Protein AF-A0A6N4V859-F1 (afdb_monomer)

Foldseek 3Di:
DDDDLCVLVVLLVVLPDPPRPLEEAEAPPPHAPQPPVCVPSVCVLSVLCSCLVSLHHYEHEHLALCVLVCLVSQLVSVVRHQYHYEYEQAFQDQVVCCLLPPPTDGNVSSLLSLLSNVVSVHAYEYENPAHEPPPQLDLVNLLVSLLSNLVSPHQAYDYHHFFADDPNVVVVLVSCCVPPVVCNVVVCVQQVVHRGGDPVVRVVSCVSNVVSCVVSNRHHDCVSVPPDDDDPDPDDPDDDDDD

Sequence (243 aa):
MVVKTNVAEVLRRELRRPSWSRETVALGTNTDPYQRAEGRYALMPGIIAALRDSGTPFSVLTKGTLLRRDLPLLVDAAERVRVGVAVSLAVGDPALHAEVEPGTPTPQARLALIAAIREAGLDCHVMVAPVLPYLTDSEEHLDGLLGAVAAAGATSVTVFGLHLRGSTRGWFMDWLGRTRPDLVAQYRALYRRGAYLPAEYRTMLQRRAAPLVARHGLTGDGRAFREAPAEPRPAPAYQEALF

Radius of gyration: 19.15 Å; Cα contacts (8 Å, |Δi|>4): 340; chains: 1; bounding box: 44×49×52 Å

Mean predicted aligned error: 6.58 Å

pLDDT: mean 88.95, std 16.51, range [29.67, 98.62]

Nearest PDB structures (foldseek):
  7qbv-assembly2_B  TM=7.238E-01  e=2.671E-04  Methanosarcina acetivorans
  2yx0-assembly1_A  TM=6.764E-01  e=8.222E-03  Pyrococcus horikoshii
  1rqb-assembly1_A  TM=4.595E-01  e=4.875E-03  Propionibacterium freudenreichii subsp. shermanii
  3tw6-assembly2_C-3  TM=3.653E-01  e=3.127E-02  Rhizobium etli CFN 42
  2qf7-assembly1_A-2  TM=3.604E-01  e=8.896E-02  Rhizobium etli CFN 42

InterPro domains:
  IPR007197 Radical SAM [PF04055] (9-141)
  IPR007197 Radical SAM [PS51918] (1-208)
  IPR040086 Protein MJ0683-like [PTHR43432] (2-221)
  IPR058240 Radical SAM superfamily [SSF102114] (44-180)

Structure (mmCIF, N/CA/C/O backbone):
data_AF-A0A6N4V859-F1
#
_entry.id   AF-A0A6N4V859-F1
#
loop_
_atom_site.group_PDB
_atom_site.id
_atom_site.type_symbol
_atom_site.label_atom_id
_atom_site.label_alt_id
_atom_site.label_comp_id
_atom_site.label_asym_id
_atom_site.label_entity_id
_atom_site.label_seq_id
_atom_site.pdbx_PDB_ins_code
_atom_site.Cartn_x
_atom_site.Cartn_y
_atom_site.Cartn_z
_atom_site.occupancy
_atom_site.B_iso_or_equiv
_atom_site.auth_seq_id
_atom_site.auth_comp_id
_atom_site.auth_asym_id
_atom_site.auth_atom_id
_atom_site.pdbx_PDB_model_num
ATOM 1 N N . MET A 1 1 ? -16.418 -18.521 -4.164 1.00 63.19 1 MET A N 1
ATOM 2 C CA . MET A 1 1 ? -16.120 -17.366 -3.285 1.00 63.19 1 MET A CA 1
ATOM 3 C C . MET A 1 1 ? -16.902 -17.566 -2.001 1.00 63.19 1 MET A C 1
ATOM 5 O O . MET A 1 1 ? -18.085 -17.857 -2.101 1.00 63.19 1 MET A O 1
ATOM 9 N N . VAL A 1 2 ? -16.262 -17.469 -0.838 1.00 77.94 2 VAL A N 1
ATOM 10 C CA . VAL A 1 2 ? -16.917 -17.631 0.471 1.00 77.94 2 VAL A CA 1
ATOM 11 C C . VAL A 1 2 ? -16.854 -16.289 1.192 1.00 77.94 2 VAL A C 1
ATOM 13 O O . VAL A 1 2 ? -15.788 -15.679 1.229 1.00 77.94 2 VAL A O 1
ATOM 16 N N . VAL A 1 3 ? -17.980 -15.820 1.734 1.00 81.75 3 VAL A N 1
ATOM 17 C CA . VAL A 1 3 ? -18.076 -14.531 2.438 1.00 81.75 3 VAL A CA 1
ATOM 18 C C . VAL A 1 3 ? -18.566 -14.776 3.858 1.00 81.75 3 VAL A C 1
ATOM 20 O O . VAL A 1 3 ? -19.615 -15.380 4.059 1.00 81.75 3 VAL A O 1
ATOM 23 N N . LYS A 1 4 ? -17.804 -14.304 4.846 1.00 84.75 4 LYS A N 1
ATOM 24 C CA . LYS A 1 4 ? -18.151 -14.410 6.268 1.00 84.75 4 LYS A CA 1
ATOM 25 C C . LYS A 1 4 ? -18.975 -13.193 6.687 1.00 84.75 4 LYS A C 1
ATOM 27 O O . LYS A 1 4 ? -18.434 -12.212 7.185 1.00 84.75 4 LYS A O 1
ATOM 32 N N . THR A 1 5 ? -20.282 -13.238 6.451 1.00 91.06 5 THR A N 1
ATOM 33 C CA . THR A 1 5 ? -21.191 -12.105 6.709 1.00 91.06 5 THR A CA 1
ATOM 34 C C . THR A 1 5 ? -21.334 -11.759 8.194 1.00 91.06 5 THR A C 1
ATOM 36 O O . THR A 1 5 ? -21.617 -10.614 8.528 1.00 91.06 5 THR A O 1
ATOM 39 N N . ASN A 1 6 ? -21.062 -12.704 9.098 1.00 92.44 6 ASN A N 1
ATOM 40 C CA . ASN A 1 6 ? -21.084 -12.500 10.550 1.00 92.44 6 ASN A CA 1
ATOM 41 C C . ASN A 1 6 ? -19.745 -12.003 11.137 1.00 92.44 6 ASN A C 1
ATOM 43 O O . ASN A 1 6 ? -19.567 -12.016 12.356 1.00 92.44 6 ASN A O 1
ATOM 47 N N . VAL A 1 7 ? -18.788 -11.568 10.304 1.00 93.75 7 VAL A N 1
ATOM 48 C CA . VAL A 1 7 ? -17.432 -11.201 10.757 1.00 93.75 7 VAL A CA 1
ATOM 49 C C . VAL A 1 7 ? -17.433 -10.132 11.851 1.00 93.75 7 VAL A C 1
ATOM 51 O O . VAL A 1 7 ? -16.710 -10.276 12.831 1.00 93.75 7 VAL A O 1
ATOM 54 N N . ALA A 1 8 ? -18.276 -9.102 11.744 1.00 94.19 8 ALA A N 1
ATOM 55 C CA . ALA A 1 8 ? -18.336 -8.033 12.740 1.00 94.19 8 ALA A CA 1
ATOM 56 C C . ALA A 1 8 ? -18.894 -8.520 14.089 1.00 94.19 8 ALA A C 1
ATOM 58 O O . ALA A 1 8 ? -18.479 -8.046 15.144 1.00 94.19 8 ALA A O 1
ATOM 59 N N . GLU A 1 9 ? -19.827 -9.473 14.081 1.00 95.19 9 GLU A N 1
ATOM 60 C CA . GLU A 1 9 ? -20.373 -10.067 15.304 1.00 95.19 9 GLU A CA 1
ATOM 61 C C . GLU A 1 9 ? -19.324 -10.932 16.009 1.00 95.19 9 GLU A C 1
ATOM 63 O O . GLU A 1 9 ? -19.063 -10.751 17.201 1.00 95.19 9 GLU A O 1
ATOM 68 N N . VAL A 1 10 ? -18.678 -11.824 15.251 1.00 96.94 10 VAL A N 1
ATOM 69 C CA . VAL A 1 10 ? -17.611 -12.691 15.761 1.00 96.94 10 VAL A CA 1
ATOM 70 C C . VAL A 1 10 ? -16.458 -11.849 16.300 1.00 96.94 10 VAL A C 1
ATOM 72 O O . VAL A 1 10 ? -16.014 -12.083 17.420 1.00 96.94 10 VAL A O 1
ATOM 75 N N . LEU A 1 11 ? -16.033 -10.822 15.559 1.00 96.94 11 LEU A N 1
ATOM 76 C CA . LEU A 1 11 ? -14.972 -9.914 15.985 1.00 96.94 11 LEU A CA 1
ATOM 77 C C . LEU A 1 11 ? -15.317 -9.235 17.314 1.00 96.94 11 LEU A C 1
ATOM 79 O O . LEU A 1 11 ? -14.518 -9.276 18.244 1.00 96.94 11 LEU A O 1
ATOM 83 N N . ARG A 1 12 ? -16.528 -8.683 17.462 1.00 97.44 12 ARG A N 1
ATOM 84 C CA . ARG A 1 12 ? -16.960 -8.083 18.736 1.00 97.44 12 ARG A CA 1
ATOM 85 C C . ARG A 1 12 ? -16.933 -9.075 19.897 1.00 97.44 12 ARG A C 1
ATOM 87 O O . ARG A 1 12 ? -16.638 -8.677 21.020 1.00 97.44 12 ARG A O 1
ATOM 94 N N . ARG A 1 13 ? -17.266 -10.346 19.659 1.00 97.00 13 ARG A N 1
ATOM 95 C CA . ARG A 1 13 ? -17.190 -11.386 20.693 1.00 97.00 13 ARG A CA 1
ATOM 96 C C . ARG A 1 13 ? -15.745 -11.661 21.102 1.00 97.00 13 ARG A C 1
ATOM 98 O O . ARG A 1 13 ? -15.480 -11.703 22.299 1.00 97.00 13 ARG A O 1
ATOM 105 N N . GLU A 1 14 ? -14.833 -11.799 20.143 1.00 96.94 14 GLU A N 1
ATOM 106 C CA . GLU A 1 14 ? -13.413 -12.035 20.434 1.00 96.94 14 GLU A CA 1
ATOM 107 C C . GLU A 1 14 ? -12.775 -10.855 21.181 1.00 96.94 14 GLU A C 1
ATOM 109 O O . GLU A 1 14 ? -12.098 -11.062 22.184 1.00 96.94 14 GLU A O 1
ATOM 114 N N . LEU A 1 15 ? -13.076 -9.618 20.774 1.00 96.88 15 LEU A N 1
ATOM 115 C CA . LEU A 1 15 ? -12.535 -8.401 21.397 1.00 96.88 15 LEU A CA 1
ATOM 116 C C . LEU A 1 15 ? -13.039 -8.157 22.832 1.00 96.88 15 LEU A C 1
ATOM 118 O O . LEU A 1 15 ? -12.434 -7.387 23.572 1.00 96.88 15 LEU A O 1
ATOM 122 N N . ARG A 1 16 ? -14.143 -8.799 23.244 1.00 95.44 16 ARG A N 1
ATOM 123 C CA . ARG A 1 16 ? -14.673 -8.729 24.620 1.00 95.44 16 ARG A CA 1
ATOM 124 C C . ARG A 1 16 ? -14.072 -9.767 25.564 1.00 95.44 16 ARG A C 1
ATOM 126 O O . ARG A 1 16 ? -14.393 -9.755 26.752 1.00 95.44 16 ARG A O 1
ATOM 133 N N . ARG A 1 17 ? -13.257 -10.699 25.065 1.00 96.56 17 ARG A N 1
ATOM 134 C CA . ARG A 1 17 ? -12.661 -11.735 25.914 1.00 96.56 17 ARG A CA 1
ATOM 135 C C . ARG A 1 17 ? -11.726 -11.077 26.937 1.00 96.56 17 ARG A C 1
ATOM 137 O O . ARG A 1 17 ? -10.923 -10.239 26.538 1.00 96.56 17 ARG A O 1
ATOM 144 N N . PRO A 1 18 ? -11.746 -11.491 28.219 1.00 94.69 18 PRO A N 1
ATOM 145 C CA . PRO A 1 18 ? -10.846 -10.934 29.236 1.00 94.69 18 PRO A CA 1
ATOM 146 C C . PRO A 1 18 ? -9.356 -11.084 28.901 1.00 94.69 18 PRO A C 1
ATOM 148 O O . PRO A 1 18 ? -8.528 -10.337 29.403 1.00 94.69 18 PRO A O 1
ATOM 151 N N . SER A 1 19 ? -9.015 -12.054 28.048 1.00 95.25 19 SER A N 1
ATOM 152 C CA . SER A 1 19 ? -7.656 -12.302 27.571 1.00 95.25 19 SER A CA 1
ATOM 153 C C . SER A 1 19 ? -7.190 -11.341 26.472 1.00 95.25 19 SER A C 1
ATOM 155 O O . SER A 1 19 ? -6.029 -11.411 26.083 1.00 95.25 19 SER A O 1
ATOM 157 N N . TRP A 1 20 ? -8.068 -10.503 25.909 1.00 95.44 20 TRP A N 1
ATOM 158 C CA . TRP A 1 20 ? -7.699 -9.588 24.831 1.00 95.44 20 TRP A CA 1
ATOM 159 C C . TRP A 1 20 ? -6.920 -8.389 25.379 1.00 95.44 20 TRP A C 1
ATOM 161 O O . TRP A 1 20 ? -7.458 -7.552 26.101 1.00 95.44 20 TRP A O 1
ATOM 171 N N . SER A 1 21 ? -5.650 -8.287 25.000 1.00 93.62 21 SER A N 1
ATOM 172 C CA . SER A 1 21 ? -4.720 -7.244 25.451 1.00 93.62 21 SER A CA 1
ATOM 173 C C . SER A 1 21 ? -4.697 -6.004 24.553 1.00 93.62 21 SER A C 1
ATOM 175 O O . SER A 1 21 ? -3.863 -5.126 24.761 1.00 93.62 21 SER A O 1
ATOM 177 N N . ARG A 1 22 ? -5.623 -5.899 23.584 1.00 93.00 22 ARG A N 1
ATOM 178 C CA . ARG A 1 22 ? -5.708 -4.785 22.618 1.00 93.00 22 ARG A CA 1
ATOM 179 C C . ARG A 1 22 ? -4.451 -4.632 21.766 1.00 93.00 22 ARG A C 1
ATOM 181 O O . ARG A 1 22 ? -4.017 -3.520 21.477 1.00 93.00 22 ARG A O 1
ATOM 188 N N . GLU A 1 23 ? -3.889 -5.761 21.349 1.00 93.00 23 GLU A N 1
ATOM 189 C CA . GLU A 1 23 ? -2.843 -5.786 20.331 1.00 93.00 23 GLU A CA 1
ATOM 190 C C . GLU A 1 23 ? -3.356 -5.176 19.023 1.00 93.00 23 GLU A C 1
ATOM 192 O O . GLU A 1 23 ? -4.527 -5.326 18.662 1.00 93.00 23 GLU A O 1
ATOM 197 N N . THR A 1 24 ? -2.468 -4.491 18.305 1.00 94.25 24 THR A N 1
ATOM 198 C CA . THR A 1 24 ? -2.819 -3.825 17.052 1.00 94.25 24 THR A CA 1
ATOM 199 C C . THR A 1 24 ? -3.250 -4.836 15.993 1.00 94.25 24 THR A C 1
ATOM 201 O O . THR A 1 24 ? -2.518 -5.766 15.652 1.00 94.25 24 THR A O 1
ATOM 204 N N . VAL A 1 25 ? -4.436 -4.627 15.423 1.00 96.12 25 VAL A N 1
ATOM 205 C CA . VAL A 1 25 ? -4.975 -5.473 14.352 1.00 96.12 25 VAL A CA 1
ATOM 206 C C . VAL A 1 25 ? -4.559 -4.924 12.989 1.00 96.12 25 VAL A C 1
ATOM 208 O O . VAL A 1 25 ? -4.926 -3.812 12.622 1.00 96.12 25 VAL A O 1
ATOM 211 N N . ALA A 1 26 ? -3.837 -5.718 12.199 1.00 95.44 26 ALA A N 1
ATOM 212 C CA . ALA A 1 26 ? -3.435 -5.344 10.842 1.00 95.44 26 ALA A CA 1
ATOM 213 C C . ALA A 1 26 ? -4.390 -5.931 9.786 1.00 95.44 26 ALA A C 1
ATOM 215 O O . ALA A 1 26 ? -4.396 -7.138 9.524 1.00 95.44 26 ALA A O 1
ATOM 216 N N . LEU A 1 27 ? -5.183 -5.069 9.148 1.00 95.94 27 LEU A N 1
ATOM 217 C CA . LEU A 1 27 ? -6.086 -5.414 8.050 1.00 95.94 27 LEU A CA 1
ATOM 218 C C . LEU A 1 27 ? -5.361 -5.244 6.707 1.00 95.94 27 LEU A C 1
ATOM 220 O O . LEU A 1 27 ? -4.646 -4.268 6.492 1.00 95.94 27 LEU A O 1
ATOM 224 N N . GLY A 1 28 ? -5.551 -6.188 5.781 1.00 91.88 28 GLY A N 1
ATOM 225 C CA . GLY A 1 28 ? -4.888 -6.149 4.469 1.00 91.88 28 GLY A CA 1
ATOM 226 C C . GLY A 1 28 ? -3.537 -6.860 4.381 1.00 91.88 28 GLY A C 1
ATOM 227 O O . GLY A 1 28 ? -2.836 -6.709 3.385 1.00 91.88 28 GLY A O 1
ATOM 228 N N . THR A 1 29 ? -3.170 -7.663 5.385 1.00 86.44 29 THR A N 1
ATOM 229 C CA . THR A 1 29 ? -1.904 -8.423 5.410 1.00 86.44 29 THR A CA 1
ATOM 230 C C . THR A 1 29 ? -1.873 -9.595 4.428 1.00 86.44 29 THR A C 1
ATOM 232 O O . THR A 1 29 ? -0.834 -9.869 3.832 1.00 86.44 29 THR A O 1
ATOM 235 N N . ASN A 1 30 ? -3.005 -10.280 4.238 1.00 82.75 30 ASN A N 1
ATOM 236 C CA . ASN A 1 30 ? -3.123 -11.419 3.319 1.00 82.75 30 ASN A CA 1
ATOM 237 C C . ASN A 1 30 ? -4.121 -11.176 2.180 1.00 82.75 30 ASN A C 1
ATOM 239 O O . ASN A 1 30 ? -3.946 -11.658 1.064 1.00 82.75 30 ASN A O 1
ATOM 243 N N . THR A 1 31 ? -5.204 -10.454 2.454 1.00 85.38 31 THR A N 1
ATOM 244 C CA . THR A 1 31 ? -6.260 -10.173 1.478 1.00 85.38 31 THR A CA 1
ATOM 245 C C . THR A 1 31 ? -6.715 -8.740 1.650 1.00 85.38 31 THR A C 1
ATOM 247 O O . THR A 1 31 ? -6.898 -8.287 2.777 1.00 85.38 31 THR A O 1
ATOM 250 N N . ASP A 1 32 ? -6.868 -8.041 0.529 1.00 92.06 32 ASP A N 1
ATOM 251 C CA . ASP A 1 32 ? -7.288 -6.645 0.507 1.00 92.06 32 ASP A CA 1
ATOM 252 C C . ASP A 1 32 ? -8.685 -6.490 1.153 1.00 92.06 32 ASP A C 1
ATOM 254 O O . ASP A 1 32 ? -9.612 -7.206 0.759 1.00 92.06 32 ASP A O 1
ATOM 258 N N . PRO A 1 33 ? -8.859 -5.605 2.152 1.00 93.88 33 PRO A N 1
ATOM 259 C CA . PRO A 1 33 ? -10.136 -5.441 2.845 1.00 93.88 33 PRO A CA 1
ATOM 260 C C . PRO A 1 33 ? -11.195 -4.728 1.988 1.00 93.88 33 PRO A C 1
ATOM 262 O O . PRO A 1 33 ? -12.384 -4.827 2.273 1.00 93.88 33 PRO A O 1
ATOM 265 N N . TYR A 1 34 ? -10.778 -4.051 0.916 1.00 94.69 34 TYR A N 1
ATOM 266 C CA . TYR A 1 34 ? -11.598 -3.250 0.009 1.00 94.69 34 TYR A CA 1
ATOM 267 C C . TYR A 1 34 ? -11.670 -3.853 -1.401 1.00 94.69 34 TYR A C 1
ATOM 269 O O . TYR A 1 34 ? -11.745 -3.145 -2.410 1.00 94.69 34 TYR A O 1
ATOM 277 N N . GLN A 1 35 ? -11.697 -5.187 -1.482 1.00 90.81 35 GLN A N 1
ATOM 278 C CA . GLN A 1 35 ? -12.008 -5.915 -2.713 1.00 90.81 35 GLN A CA 1
ATOM 279 C C . GLN A 1 35 ? -13.371 -5.514 -3.289 1.00 90.81 35 GLN A C 1
ATOM 281 O O . GLN A 1 35 ? -14.258 -5.049 -2.582 1.00 90.81 35 GLN A O 1
ATOM 286 N N . ARG A 1 36 ? -13.609 -5.808 -4.575 1.00 88.81 36 ARG A N 1
ATOM 287 C CA . ARG A 1 36 ? -14.904 -5.555 -5.241 1.00 88.81 36 ARG A CA 1
ATOM 288 C C . ARG A 1 36 ? -16.114 -6.075 -4.444 1.00 88.81 36 ARG A C 1
ATOM 290 O O . ARG A 1 36 ? -17.160 -5.436 -4.449 1.00 88.81 36 ARG A O 1
ATOM 297 N N . ALA A 1 37 ? -15.972 -7.209 -3.751 1.00 91.19 37 ALA A N 1
ATOM 298 C CA . ALA A 1 37 ? -17.026 -7.778 -2.911 1.00 91.19 37 ALA A CA 1
ATOM 299 C C . ALA A 1 37 ? -17.451 -6.840 -1.763 1.00 91.19 37 ALA A C 1
ATOM 301 O O . ALA A 1 37 ? -18.635 -6.778 -1.437 1.00 91.19 37 ALA A O 1
ATOM 302 N N . GLU A 1 38 ? -16.527 -6.056 -1.206 1.00 94.44 38 GLU A N 1
ATOM 303 C CA . GLU A 1 38 ? -16.804 -5.097 -0.131 1.00 94.44 38 GLU A CA 1
ATOM 304 C C . GLU A 1 38 ? -17.759 -3.976 -0.573 1.00 94.44 38 GLU A C 1
ATOM 306 O O . GLU A 1 38 ? -18.507 -3.434 0.242 1.00 94.44 38 GLU A O 1
ATOM 311 N N . GLY A 1 39 ? -17.823 -3.680 -1.878 1.00 92.56 39 GLY A N 1
ATOM 312 C CA . GLY A 1 39 ? -18.809 -2.751 -2.440 1.00 92.56 39 GLY A CA 1
ATOM 313 C C . GLY A 1 39 ? -20.253 -3.238 -2.293 1.00 92.56 39 GLY A C 1
ATOM 314 O O . GLY A 1 39 ? -21.167 -2.422 -2.261 1.00 92.56 39 GLY A O 1
ATOM 315 N N . ARG A 1 40 ? -20.457 -4.557 -2.170 1.00 93.56 40 ARG A N 1
ATOM 316 C CA . ARG A 1 40 ? -21.771 -5.181 -1.962 1.00 93.56 40 ARG A CA 1
ATOM 317 C C . ARG A 1 40 ? -22.032 -5.530 -0.500 1.00 93.56 40 ARG A C 1
ATOM 319 O O . ARG A 1 40 ? -23.140 -5.312 -0.029 1.00 93.56 40 ARG A O 1
ATOM 326 N N . TYR A 1 41 ? -21.060 -6.135 0.182 1.00 94.06 41 TYR A N 1
ATOM 327 C CA . TYR A 1 41 ? -21.277 -6.680 1.527 1.00 94.06 41 TYR A CA 1
ATOM 328 C C . TYR A 1 41 ? -21.065 -5.665 2.649 1.00 94.06 41 TYR A C 1
ATOM 330 O O . TYR A 1 41 ? -21.621 -5.871 3.723 1.00 94.06 41 TYR A O 1
ATOM 338 N N . ALA A 1 42 ? -20.300 -4.594 2.404 1.00 95.31 42 ALA A N 1
ATOM 339 C CA . ALA A 1 42 ? -20.065 -3.518 3.364 1.00 95.31 42 ALA A CA 1
ATOM 340 C C . ALA A 1 42 ? -19.680 -4.031 4.772 1.00 95.31 42 ALA A C 1
ATOM 342 O O . ALA A 1 42 ? -20.270 -3.628 5.777 1.00 95.31 42 ALA A O 1
ATOM 343 N N . LEU A 1 43 ? -18.716 -4.956 4.855 1.00 96.31 43 LEU A N 1
ATOM 344 C CA . LEU A 1 43 ? -18.289 -5.563 6.119 1.00 96.31 43 LEU A CA 1
ATOM 345 C C . LEU A 1 43 ? -17.334 -4.650 6.899 1.00 96.31 43 LEU A C 1
ATOM 347 O O . LEU A 1 43 ? -17.315 -4.692 8.133 1.00 96.31 43 LEU A O 1
ATOM 351 N N . MET A 1 44 ? -16.565 -3.810 6.201 1.00 97.62 44 MET A N 1
ATOM 352 C CA . MET A 1 44 ? -15.567 -2.926 6.807 1.00 97.62 44 MET A CA 1
ATOM 353 C C . MET A 1 44 ? -16.149 -1.921 7.808 1.00 97.62 44 MET A C 1
ATOM 355 O O . MET A 1 44 ? -15.581 -1.821 8.896 1.00 97.62 44 MET A O 1
ATOM 359 N N . PRO A 1 45 ? -17.297 -1.257 7.559 1.00 97.81 45 PRO A N 1
ATOM 360 C CA . PRO A 1 45 ? -17.934 -0.395 8.553 1.00 97.81 45 PRO A CA 1
ATOM 361 C C . PRO A 1 45 ? -18.171 -1.086 9.903 1.00 97.81 45 PRO A C 1
ATOM 363 O O . PRO A 1 45 ? -17.892 -0.520 10.960 1.00 97.81 45 PRO A O 1
ATOM 366 N N . GLY A 1 46 ? -18.632 -2.342 9.878 1.00 97.81 46 GLY A N 1
ATOM 367 C CA . GLY A 1 46 ? -18.855 -3.132 11.089 1.00 97.81 46 GLY A CA 1
ATOM 368 C C . GLY A 1 46 ? -17.559 -3.529 11.798 1.00 97.81 46 GLY A C 1
ATOM 369 O O . GLY A 1 46 ? -17.522 -3.548 13.029 1.00 97.81 46 GLY A O 1
ATOM 370 N N . ILE A 1 47 ? -16.502 -3.820 11.034 1.00 98.00 47 ILE A N 1
ATOM 371 C CA . ILE A 1 47 ? -15.166 -4.146 11.555 1.00 98.00 47 ILE A CA 1
ATOM 372 C C . ILE A 1 47 ? -14.524 -2.915 12.209 1.00 98.00 47 ILE A C 1
ATOM 374 O O . ILE A 1 47 ? -14.072 -3.009 13.349 1.00 98.00 47 ILE A O 1
ATOM 378 N N . ILE A 1 48 ? -14.542 -1.762 11.532 1.00 98.44 48 ILE A N 1
ATOM 379 C CA . ILE A 1 48 ? -13.999 -0.491 12.038 1.00 98.44 48 ILE A CA 1
ATOM 380 C C . ILE A 1 48 ? -14.692 -0.111 13.349 1.00 98.44 48 ILE A C 1
ATOM 382 O O . ILE A 1 48 ? -14.020 0.150 14.346 1.00 98.44 48 ILE A O 1
ATOM 386 N N . ALA A 1 49 ? -16.029 -0.164 13.380 1.00 98.19 49 ALA A N 1
ATOM 387 C CA . ALA A 1 49 ? -16.793 0.123 14.590 1.00 98.19 49 ALA A CA 1
ATOM 388 C C . ALA A 1 49 ? -16.427 -0.828 15.742 1.00 98.19 49 ALA A C 1
ATOM 390 O O . ALA A 1 49 ? -16.207 -0.378 16.861 1.00 98.19 49 ALA A O 1
ATOM 391 N N . ALA A 1 50 ? -16.307 -2.135 15.479 1.00 98.25 50 ALA A N 1
ATOM 392 C CA . ALA A 1 50 ? -15.937 -3.111 16.505 1.00 98.25 50 ALA A CA 1
ATOM 393 C C . ALA A 1 50 ? -14.546 -2.839 17.111 1.00 98.25 50 ALA A C 1
ATOM 395 O O . ALA A 1 50 ? -14.386 -2.902 18.331 1.00 98.25 50 ALA A O 1
ATOM 396 N N . LEU A 1 51 ? -13.556 -2.514 16.274 1.00 98.38 51 LEU A N 1
ATOM 397 C CA . LEU A 1 51 ? -12.193 -2.206 16.718 1.00 98.38 51 LEU A CA 1
ATOM 398 C C . LEU A 1 51 ? -12.162 -0.913 17.539 1.00 98.38 51 LEU A C 1
ATOM 400 O O . LEU A 1 51 ? -11.695 -0.938 18.680 1.00 98.38 51 LEU A O 1
ATOM 404 N N . ARG A 1 52 ? -12.770 0.163 17.023 1.00 97.50 52 ARG A N 1
ATOM 405 C CA . ARG A 1 52 ? -12.946 1.441 17.730 1.00 97.50 52 ARG A CA 1
ATOM 406 C C . ARG A 1 52 ? -13.603 1.251 19.098 1.00 97.50 52 ARG A C 1
ATOM 408 O O . ARG A 1 52 ? -13.060 1.700 20.103 1.00 97.50 52 ARG A O 1
ATOM 415 N N . ASP A 1 53 ? -14.760 0.591 19.149 1.00 97.12 53 ASP A N 1
ATOM 416 C CA . ASP A 1 53 ? -15.569 0.479 20.372 1.00 97.12 53 ASP A CA 1
ATOM 417 C C . ASP A 1 53 ? -14.890 -0.386 21.445 1.00 97.12 53 ASP A C 1
ATOM 419 O O . ASP A 1 53 ? -15.107 -0.189 22.637 1.00 97.12 53 ASP A O 1
ATOM 423 N N . SER A 1 54 ? -14.031 -1.322 21.034 1.00 96.88 54 SER A N 1
ATOM 424 C CA . SER A 1 54 ? -13.218 -2.125 21.957 1.00 96.88 54 SER A CA 1
ATOM 425 C C . SER A 1 54 ? -11.964 -1.405 22.478 1.00 96.88 54 SER A C 1
ATOM 427 O O . SER A 1 54 ? -11.296 -1.917 23.379 1.00 96.88 54 SER A O 1
ATOM 429 N N . GLY A 1 55 ? -11.621 -0.239 21.917 1.00 95.94 55 GLY A N 1
ATOM 430 C CA . GLY A 1 55 ? -10.361 0.448 22.194 1.00 95.94 55 GLY A CA 1
ATOM 431 C C . GLY A 1 55 ? -9.140 -0.237 21.567 1.00 95.94 55 GLY A C 1
ATOM 432 O O . GLY A 1 55 ? -8.031 -0.058 22.066 1.00 95.94 55 GLY A O 1
ATOM 433 N N . THR A 1 56 ? -9.334 -1.048 20.522 1.00 97.25 56 THR A N 1
ATOM 434 C CA . THR A 1 56 ? -8.267 -1.811 19.860 1.00 97.25 56 THR A CA 1
ATOM 435 C C . THR A 1 56 ? -7.655 -0.997 18.716 1.00 97.25 56 THR A C 1
ATOM 437 O O . THR A 1 56 ? -8.374 -0.670 17.767 1.00 97.25 56 THR A O 1
ATOM 440 N N . PRO A 1 57 ? -6.347 -0.684 18.762 1.00 97.25 57 PRO A N 1
ATOM 441 C CA . PRO A 1 57 ? -5.639 -0.072 17.643 1.00 97.25 57 PRO A CA 1
ATOM 442 C C . PRO A 1 57 ? -5.684 -0.942 16.390 1.00 97.25 57 PRO A C 1
ATOM 444 O O . PRO A 1 57 ? -5.687 -2.173 16.472 1.00 97.25 57 PRO A O 1
ATOM 447 N N . PHE A 1 58 ? -5.671 -0.321 15.216 1.00 97.31 58 PHE A N 1
ATOM 448 C CA . PHE A 1 58 ? -5.637 -1.080 13.972 1.00 97.31 58 PHE A CA 1
ATOM 449 C C . PHE A 1 58 ? -4.972 -0.328 12.827 1.00 97.31 58 PHE A C 1
ATOM 451 O O . PHE A 1 58 ? -4.831 0.894 12.845 1.00 97.31 58 PHE A O 1
ATOM 458 N N . SER A 1 59 ? -4.579 -1.078 11.803 1.00 96.94 59 SER A N 1
ATOM 459 C CA . SER A 1 59 ? -4.105 -0.532 10.540 1.00 96.94 59 SER A CA 1
ATOM 460 C C . SER A 1 59 ? -4.846 -1.137 9.354 1.00 96.94 59 SER A C 1
ATOM 462 O O . SER A 1 59 ? -5.347 -2.260 9.418 1.00 96.94 59 SER A O 1
ATOM 464 N N . VAL A 1 60 ? -4.932 -0.378 8.264 1.00 97.38 60 VAL A N 1
ATOM 465 C CA . VAL A 1 60 ? -5.558 -0.791 7.008 1.00 97.38 60 VAL A CA 1
ATOM 466 C C . VAL A 1 60 ? -4.565 -0.608 5.872 1.00 97.38 60 VAL A C 1
ATOM 468 O O . VAL A 1 60 ? -4.171 0.516 5.575 1.00 97.38 60 VAL A O 1
ATOM 471 N N . LEU A 1 61 ? -4.200 -1.701 5.205 1.00 96.25 61 LEU A N 1
ATOM 472 C CA . LEU A 1 61 ? -3.468 -1.693 3.941 1.00 96.25 61 LEU A CA 1
ATOM 473 C C . LEU A 1 61 ? -4.409 -2.044 2.783 1.00 96.25 61 LEU A C 1
ATOM 475 O O . LEU A 1 61 ? -5.050 -3.093 2.804 1.00 96.25 61 LEU A O 1
ATOM 479 N N . THR A 1 62 ? -4.461 -1.205 1.748 1.00 95.31 62 THR A N 1
ATOM 480 C CA . THR A 1 62 ? -5.341 -1.424 0.588 1.00 95.31 62 THR A CA 1
ATOM 481 C C . THR A 1 62 ? -4.684 -1.051 -0.745 1.00 95.31 62 THR A C 1
ATOM 483 O O . THR A 1 62 ? -3.863 -0.139 -0.827 1.00 95.31 62 THR A O 1
ATOM 486 N N . LYS A 1 63 ? -5.057 -1.754 -1.814 1.00 92.62 63 LYS A N 1
ATOM 487 C CA . LYS A 1 63 ? -4.904 -1.362 -3.227 1.00 92.62 63 LYS A CA 1
ATOM 488 C C . LYS A 1 63 ? -6.217 -0.807 -3.802 1.00 92.62 63 LYS A C 1
ATOM 490 O O . LYS A 1 63 ? -6.212 -0.205 -4.878 1.00 92.62 63 LYS A O 1
ATOM 495 N N . GLY A 1 64 ? -7.341 -1.053 -3.126 1.00 91.62 64 GLY A N 1
ATOM 496 C CA . GLY A 1 64 ? -8.686 -0.640 -3.515 1.00 91.62 64 GLY A CA 1
ATOM 497 C C . GLY A 1 64 ? -9.022 0.799 -3.115 1.00 91.62 64 GLY A C 1
ATOM 498 O O . GLY A 1 64 ? -8.709 1.244 -2.013 1.00 91.62 64 GLY A O 1
ATOM 499 N N . THR A 1 65 ? -9.736 1.509 -3.992 1.00 94.19 65 THR A N 1
ATOM 500 C CA . THR A 1 65 ? -10.193 2.895 -3.774 1.00 94.19 65 THR A CA 1
ATOM 501 C C . THR A 1 65 ? -11.478 3.006 -2.958 1.00 94.19 65 THR A C 1
ATOM 503 O O . THR A 1 65 ? -11.864 4.107 -2.568 1.00 94.19 65 THR A O 1
ATOM 506 N N . LEU A 1 66 ? -12.126 1.877 -2.648 1.00 95.88 66 LEU A N 1
ATOM 507 C CA . LEU A 1 66 ? -13.371 1.849 -1.878 1.00 95.88 66 LEU A CA 1
ATOM 508 C C . LEU A 1 66 ? -13.188 2.314 -0.423 1.00 95.88 66 LEU A C 1
ATOM 510 O O . LEU A 1 66 ? -14.156 2.772 0.175 1.00 95.88 66 LEU A O 1
ATOM 514 N N . LEU A 1 67 ? -11.953 2.308 0.099 1.00 96.75 67 LEU A N 1
ATOM 515 C CA . LEU A 1 67 ? -11.596 2.924 1.384 1.00 96.75 67 LEU A CA 1
ATOM 516 C C . LEU A 1 67 ? -12.138 4.356 1.508 1.00 96.75 67 LEU A C 1
ATOM 518 O O . LEU A 1 67 ? -12.548 4.756 2.592 1.00 96.75 67 LEU A O 1
ATOM 522 N N . ARG A 1 68 ? -12.213 5.108 0.397 1.00 97.06 68 ARG A N 1
ATOM 523 C CA . ARG 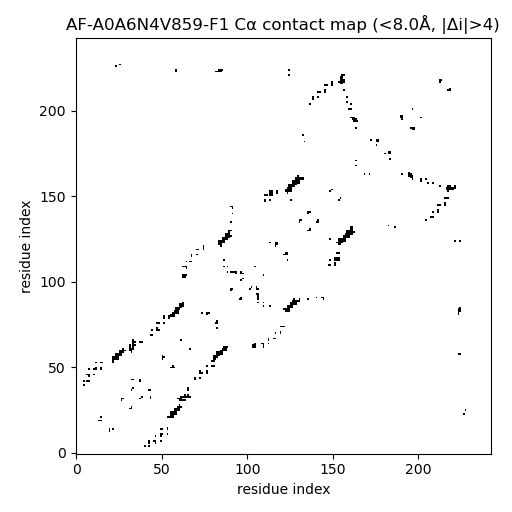A 1 68 ? -12.740 6.480 0.382 1.00 97.06 68 ARG A CA 1
ATOM 524 C C . ARG A 1 68 ? -14.139 6.595 1.006 1.00 97.06 68 ARG A C 1
ATOM 526 O O . ARG A 1 68 ? -14.417 7.598 1.652 1.00 97.06 68 ARG A O 1
ATOM 533 N N . ARG A 1 69 ? -14.994 5.574 0.844 1.00 97.25 69 ARG A N 1
ATOM 534 C CA . ARG A 1 69 ? -16.341 5.499 1.446 1.00 97.25 69 ARG A CA 1
ATOM 535 C C . ARG A 1 69 ? -16.290 5.559 2.974 1.00 97.25 69 ARG A C 1
ATOM 537 O O . ARG A 1 69 ? -17.150 6.179 3.588 1.00 97.25 69 ARG A O 1
ATOM 544 N N . ASP A 1 70 ? -15.287 4.914 3.564 1.00 98.00 70 ASP A N 1
ATOM 545 C CA . ASP A 1 70 ? -15.199 4.673 5.004 1.00 98.00 70 ASP A CA 1
ATOM 546 C C . ASP A 1 70 ? -14.260 5.661 5.715 1.00 98.00 70 ASP A C 1
ATOM 548 O O . ASP A 1 70 ? -14.076 5.549 6.925 1.00 98.00 70 ASP A O 1
ATOM 552 N N . LEU A 1 71 ? -13.695 6.653 5.010 1.00 98.38 71 LEU A N 1
ATOM 553 C CA . LEU A 1 71 ? -12.850 7.689 5.621 1.00 98.38 71 LEU A CA 1
ATOM 554 C C . LEU A 1 71 ? -13.505 8.367 6.836 1.00 98.38 71 LEU A C 1
ATOM 556 O O . LEU A 1 71 ? -12.823 8.463 7.854 1.00 98.38 71 LEU A O 1
ATOM 560 N N . PRO A 1 72 ? -14.801 8.751 6.820 1.00 98.38 72 PRO A N 1
ATOM 561 C CA . PRO A 1 72 ? -15.437 9.322 8.008 1.00 98.38 72 PRO A CA 1
ATOM 562 C C . PRO A 1 72 ? -15.407 8.387 9.226 1.00 98.38 72 PRO A C 1
ATOM 564 O O . PRO A 1 72 ? -15.244 8.850 10.350 1.00 98.38 72 PRO A O 1
ATOM 567 N N . LEU A 1 73 ? -15.510 7.068 9.014 1.00 98.25 73 LEU A N 1
ATOM 568 C CA . LEU A 1 73 ? -15.434 6.076 10.093 1.00 98.25 73 LEU A CA 1
ATOM 569 C C . LEU A 1 73 ? -14.009 5.919 10.626 1.00 98.25 73 LEU A C 1
ATOM 571 O O . LEU A 1 73 ? -13.825 5.672 11.813 1.00 98.25 73 LEU A O 1
ATOM 575 N N . LEU A 1 74 ? -13.003 6.038 9.757 1.00 98.25 74 LEU A N 1
ATOM 576 C CA . LEU A 1 74 ? -11.598 5.989 10.157 1.00 98.25 74 LEU A CA 1
ATOM 577 C C . LEU A 1 74 ? -11.191 7.242 10.937 1.00 98.25 74 LEU A C 1
ATOM 579 O O . LEU A 1 74 ? -10.450 7.118 11.906 1.00 98.25 74 LEU A O 1
ATOM 583 N N . VAL A 1 75 ? -11.704 8.415 10.550 1.00 98.31 75 VAL A N 1
ATOM 584 C CA . VAL A 1 75 ? -11.520 9.674 11.290 1.00 98.31 75 VAL A CA 1
ATOM 585 C C . VAL A 1 75 ? -12.141 9.571 12.682 1.00 98.31 75 VAL A C 1
ATOM 587 O O . VAL A 1 75 ? -11.438 9.774 13.665 1.00 98.31 75 VAL A O 1
ATOM 590 N N . ASP A 1 76 ? -13.407 9.156 12.783 1.00 97.94 76 ASP A N 1
ATOM 591 C CA . ASP A 1 76 ? -14.072 8.940 14.078 1.00 97.94 76 ASP A CA 1
ATOM 592 C C . ASP A 1 76 ? -13.349 7.879 14.932 1.00 97.94 76 ASP A C 1
ATOM 594 O O . ASP A 1 76 ? -13.175 8.038 16.141 1.00 97.94 76 ASP A O 1
ATOM 598 N N . ALA A 1 77 ? -12.850 6.802 14.316 1.00 98.00 77 ALA A N 1
ATOM 599 C CA . ALA A 1 77 ? -12.070 5.801 15.035 1.00 98.00 77 ALA A CA 1
ATOM 600 C C . ALA A 1 77 ? -10.739 6.356 15.569 1.00 98.00 77 ALA A C 1
ATOM 602 O O . ALA A 1 77 ? -10.339 6.003 16.683 1.00 98.00 77 ALA A O 1
ATOM 603 N N . ALA A 1 78 ? -10.081 7.235 14.808 1.00 97.00 78 ALA A N 1
ATOM 604 C CA . ALA A 1 78 ? -8.811 7.854 15.178 1.00 97.00 78 ALA A CA 1
ATOM 605 C C . ALA A 1 78 ? -8.917 8.768 16.412 1.00 97.00 78 ALA A C 1
ATOM 607 O O . ALA A 1 78 ? -7.911 8.994 17.083 1.00 97.00 78 ALA A O 1
ATOM 608 N N . GLU A 1 79 ? -10.119 9.229 16.774 1.00 96.44 79 GLU A N 1
ATOM 609 C CA . GLU A 1 79 ? -10.350 9.974 18.021 1.00 96.44 79 GLU A CA 1
ATOM 610 C C . GLU A 1 79 ? -10.220 9.096 19.278 1.00 96.44 79 GLU A C 1
ATOM 612 O O . GLU A 1 79 ? -10.022 9.608 20.381 1.00 96.44 79 GLU A O 1
ATOM 617 N N . ARG A 1 80 ? -10.342 7.767 19.141 1.00 95.12 80 ARG A N 1
ATOM 618 C CA . ARG A 1 80 ? -10.386 6.825 20.277 1.00 95.12 80 ARG A CA 1
ATOM 619 C C . ARG A 1 80 ? -9.227 5.844 20.312 1.00 95.12 80 ARG A C 1
ATOM 621 O O . ARG A 1 80 ? -8.816 5.420 21.391 1.00 95.12 80 ARG A O 1
ATOM 628 N N . VAL A 1 81 ? -8.739 5.432 19.146 1.00 96.25 81 VAL A N 1
ATOM 629 C CA . VAL A 1 81 ? -7.673 4.437 19.008 1.00 96.25 81 VAL A CA 1
ATOM 630 C C . VAL A 1 81 ? -6.659 4.892 17.974 1.00 96.25 81 VAL A C 1
ATOM 632 O O . VAL A 1 81 ? -6.966 5.676 17.083 1.00 96.25 81 VAL A O 1
ATOM 635 N N . ARG A 1 82 ? -5.437 4.363 18.047 1.00 95.69 82 ARG A N 1
ATOM 636 C CA . ARG A 1 82 ? -4.458 4.576 16.979 1.00 95.69 82 ARG A CA 1
ATOM 637 C C . ARG A 1 82 ? -4.938 3.870 15.707 1.00 95.69 82 ARG A C 1
ATOM 639 O O . ARG A 1 82 ? -5.149 2.656 15.725 1.00 95.69 82 ARG A O 1
ATOM 646 N N . VAL A 1 83 ? -5.054 4.629 14.618 1.00 96.56 83 VAL A N 1
ATOM 647 C CA . VAL A 1 83 ? -5.428 4.134 13.287 1.00 96.56 83 VAL A CA 1
ATOM 648 C C . VAL A 1 83 ? -4.288 4.398 12.308 1.00 96.56 83 VAL A C 1
ATOM 650 O O . VAL A 1 83 ? -3.867 5.538 12.134 1.00 96.56 83 VAL A O 1
ATOM 653 N N . GLY A 1 84 ? -3.782 3.347 11.665 1.00 96.00 84 GLY A N 1
ATOM 654 C CA . GLY A 1 84 ? -2.832 3.455 10.556 1.00 96.00 84 GLY A CA 1
ATOM 655 C C . GLY A 1 84 ? -3.519 3.240 9.209 1.00 96.00 84 GLY A C 1
ATOM 656 O O . GLY A 1 84 ? -4.220 2.247 9.030 1.00 96.00 84 GLY A O 1
ATOM 657 N N . VAL A 1 85 ? -3.291 4.115 8.230 1.00 97.12 85 VAL A N 1
ATOM 658 C CA . VAL A 1 85 ? -3.807 3.931 6.864 1.00 97.12 85 VAL A CA 1
ATOM 659 C C . VAL A 1 85 ? -2.645 3.827 5.887 1.00 97.12 85 VAL A C 1
ATOM 661 O O . VAL A 1 85 ? -1.732 4.653 5.896 1.00 97.12 85 VAL A O 1
ATOM 664 N N . ALA A 1 86 ? -2.679 2.797 5.044 1.00 96.56 86 ALA A N 1
ATOM 665 C CA . ALA A 1 86 ? -1.677 2.558 4.027 1.00 96.56 86 ALA A CA 1
ATOM 666 C C . ALA A 1 86 ? -2.280 2.211 2.663 1.00 96.56 86 ALA A C 1
ATOM 668 O O . ALA A 1 86 ? -3.195 1.392 2.546 1.00 96.56 86 ALA A O 1
ATOM 669 N N . VAL A 1 87 ? -1.697 2.785 1.612 1.00 96.50 87 VAL A N 1
ATOM 670 C CA . VAL A 1 87 ? -2.049 2.495 0.218 1.00 96.50 87 VAL A CA 1
ATOM 671 C C . VAL A 1 87 ? -0.886 1.786 -0.466 1.00 96.50 87 VAL A C 1
ATOM 673 O O . VAL A 1 87 ? 0.258 2.225 -0.393 1.00 96.50 87 VAL A O 1
ATOM 676 N N . SER A 1 88 ? -1.157 0.674 -1.144 1.00 94.69 88 SER A N 1
ATOM 677 C CA . SER A 1 88 ? -0.161 -0.037 -1.948 1.00 94.69 88 SER A CA 1
ATOM 678 C C . SER A 1 88 ? -0.174 0.491 -3.383 1.00 94.69 88 SER A C 1
ATOM 680 O O . SER A 1 88 ? -1.159 0.348 -4.111 1.00 94.69 88 SER A O 1
ATOM 682 N N . LEU A 1 89 ? 0.936 1.099 -3.799 1.00 93.38 89 LEU A N 1
ATOM 683 C CA . LEU A 1 89 ? 1.120 1.674 -5.131 1.00 93.38 89 LEU A CA 1
ATOM 684 C C . LEU A 1 89 ? 2.509 1.296 -5.653 1.00 93.38 89 LEU A C 1
ATOM 686 O O . LEU A 1 89 ? 3.508 1.877 -5.249 1.00 93.38 89 LEU A O 1
ATOM 690 N N . ALA A 1 90 ? 2.557 0.279 -6.511 1.00 85.19 90 ALA A N 1
ATOM 691 C CA . ALA A 1 90 ? 3.801 -0.334 -6.974 1.00 85.19 90 ALA A CA 1
ATOM 692 C C . ALA A 1 90 ? 4.384 0.327 -8.230 1.00 85.19 90 ALA A C 1
ATOM 694 O O . ALA A 1 90 ? 5.596 0.475 -8.349 1.00 85.19 90 ALA A O 1
ATOM 695 N N . VAL A 1 91 ? 3.512 0.699 -9.169 1.00 87.19 91 VAL A N 1
ATOM 696 C CA . VAL A 1 91 ? 3.878 1.140 -10.516 1.00 87.19 91 VAL A CA 1
ATOM 697 C C . VAL A 1 91 ? 3.156 2.451 -10.808 1.00 87.19 91 VAL A C 1
ATOM 699 O O . VAL A 1 91 ? 1.940 2.527 -10.661 1.00 87.19 91 VAL A O 1
ATOM 702 N N . GLY A 1 92 ? 3.906 3.488 -11.188 1.00 82.38 92 GLY A N 1
ATOM 703 C CA . GLY A 1 92 ? 3.341 4.775 -11.611 1.00 82.38 92 GLY A CA 1
ATOM 704 C C . GLY A 1 92 ? 2.928 4.799 -13.085 1.00 82.38 92 GLY A C 1
ATOM 705 O O . GLY A 1 92 ? 1.969 5.482 -13.437 1.00 82.38 92 GLY A O 1
ATOM 706 N N . ASP A 1 93 ? 3.627 4.030 -13.925 1.00 87.81 93 ASP A N 1
ATOM 707 C CA . ASP A 1 93 ? 3.355 3.895 -15.357 1.00 87.81 93 ASP A CA 1
ATOM 708 C C . ASP A 1 93 ? 2.019 3.157 -15.601 1.00 87.81 93 ASP A C 1
ATOM 710 O O . ASP A 1 93 ? 1.897 1.977 -15.252 1.00 87.81 93 ASP A O 1
ATOM 714 N N . PRO A 1 94 ? 1.011 3.812 -16.212 1.00 86.69 94 PRO A N 1
ATOM 715 C CA . PRO A 1 94 ? -0.278 3.195 -16.512 1.00 86.69 94 PRO A CA 1
ATOM 716 C C . PRO A 1 94 ? -0.197 1.973 -17.433 1.00 86.69 94 PRO A C 1
ATOM 718 O O . PRO A 1 94 ? -1.010 1.061 -17.274 1.00 86.69 94 PRO A O 1
ATOM 721 N N . ALA A 1 95 ? 0.747 1.945 -18.380 1.00 87.12 95 ALA A N 1
ATOM 722 C CA . ALA A 1 95 ? 0.884 0.845 -19.330 1.00 87.12 95 ALA A CA 1
ATOM 723 C C . ALA A 1 95 ? 1.395 -0.411 -18.615 1.00 87.12 95 ALA A C 1
ATOM 725 O O . ALA A 1 95 ? 0.731 -1.448 -18.628 1.00 87.12 95 ALA A O 1
ATOM 726 N N . LEU A 1 96 ? 2.504 -0.286 -17.880 1.00 87.62 96 LEU A N 1
ATOM 727 C CA . LEU A 1 96 ? 3.041 -1.386 -17.081 1.00 87.62 96 LEU A CA 1
ATOM 728 C C . LEU A 1 96 ? 2.070 -1.822 -15.969 1.00 87.62 96 LEU A C 1
ATOM 730 O O . LEU A 1 96 ? 1.940 -3.014 -15.687 1.00 87.62 96 LEU A O 1
ATOM 734 N N . HIS A 1 97 ? 1.341 -0.882 -15.357 1.00 88.00 97 HIS A N 1
ATOM 735 C CA . HIS A 1 97 ? 0.296 -1.195 -14.376 1.00 88.00 97 HIS A CA 1
ATOM 736 C C . HIS A 1 97 ? -0.809 -2.079 -14.964 1.00 88.00 97 HIS A C 1
ATOM 738 O O . HIS A 1 97 ? -1.194 -3.070 -14.343 1.00 88.00 97 HIS A O 1
ATOM 744 N N . ALA A 1 98 ? -1.314 -1.742 -16.156 1.00 87.12 98 ALA A N 1
ATOM 745 C CA . ALA A 1 98 ? -2.368 -2.507 -16.821 1.00 87.12 98 ALA A CA 1
ATOM 746 C C . ALA A 1 98 ? -1.943 -3.953 -17.130 1.00 87.12 98 ALA A C 1
ATOM 748 O O . ALA A 1 98 ? -2.783 -4.855 -17.124 1.00 87.12 98 ALA A O 1
ATOM 749 N N . GLU A 1 99 ? -0.649 -4.175 -17.351 1.00 87.00 99 GLU A N 1
ATOM 750 C CA . GLU A 1 99 ? -0.083 -5.501 -17.584 1.00 87.00 99 GLU A CA 1
ATOM 751 C C . GLU A 1 99 ? 0.126 -6.308 -16.292 1.00 87.00 99 GLU A C 1
ATOM 753 O O . GLU A 1 99 ? -0.190 -7.499 -16.254 1.00 87.00 99 GLU A O 1
ATOM 758 N N . VAL A 1 100 ? 0.653 -5.679 -15.234 1.00 83.88 100 VAL A N 1
ATOM 759 C CA . VAL A 1 100 ? 1.103 -6.381 -14.016 1.00 83.88 100 VAL A CA 1
ATOM 760 C C . VAL A 1 100 ? 0.005 -6.509 -12.956 1.00 83.88 100 VAL A C 1
ATOM 762 O O . VAL A 1 100 ? -0.049 -7.515 -12.248 1.00 83.88 100 VAL A O 1
ATOM 765 N N . GLU A 1 101 ? -0.891 -5.527 -12.836 1.00 82.31 101 GLU A N 1
ATOM 766 C CA . GLU A 1 101 ? -1.985 -5.528 -11.854 1.00 82.31 101 GLU A CA 1
ATOM 767 C C . GLU A 1 101 ? -3.371 -5.359 -12.515 1.00 82.31 101 GLU A C 1
ATOM 769 O O . GLU A 1 101 ? -4.136 -4.449 -12.152 1.00 82.31 101 GLU A O 1
ATOM 774 N N . PRO A 1 102 ? -3.753 -6.239 -13.466 1.00 79.88 102 PRO A N 1
ATOM 775 C CA . PRO A 1 102 ? -5.013 -6.109 -14.183 1.00 79.88 102 PRO A CA 1
ATOM 776 C C . PRO A 1 102 ? -6.213 -6.175 -13.230 1.00 79.88 102 PRO A C 1
ATOM 778 O O . PRO A 1 102 ? -6.286 -6.998 -12.316 1.00 79.88 102 PRO A O 1
ATOM 781 N N . GLY A 1 103 ? -7.192 -5.297 -13.455 1.00 80.62 103 GLY A N 1
ATOM 782 C CA . GLY A 1 103 ? -8.428 -5.251 -12.669 1.00 80.62 103 GLY A CA 1
ATOM 783 C C . GLY A 1 103 ? -8.312 -4.557 -11.309 1.00 80.62 103 GLY A C 1
ATOM 784 O O . GLY A 1 103 ? -9.295 -4.547 -10.561 1.00 80.62 103 GLY A O 1
ATOM 785 N N . THR A 1 104 ? -7.159 -3.963 -10.996 1.00 84.50 104 THR A N 1
ATOM 786 C CA . THR A 1 104 ? -6.983 -3.082 -9.836 1.00 84.50 104 THR A CA 1
ATOM 787 C C . THR A 1 104 ? -7.139 -1.605 -10.232 1.00 84.50 104 THR A C 1
ATOM 789 O O . THR A 1 104 ? -6.974 -1.272 -11.409 1.00 84.50 104 THR A O 1
ATOM 792 N N . PRO A 1 105 ? -7.458 -0.696 -9.287 1.00 88.44 105 PRO A N 1
ATOM 793 C CA . PRO A 1 105 ? -7.517 0.735 -9.583 1.00 88.44 105 PRO A CA 1
ATOM 794 C C . PRO A 1 105 ? -6.202 1.256 -10.166 1.00 88.44 105 PRO A C 1
ATOM 796 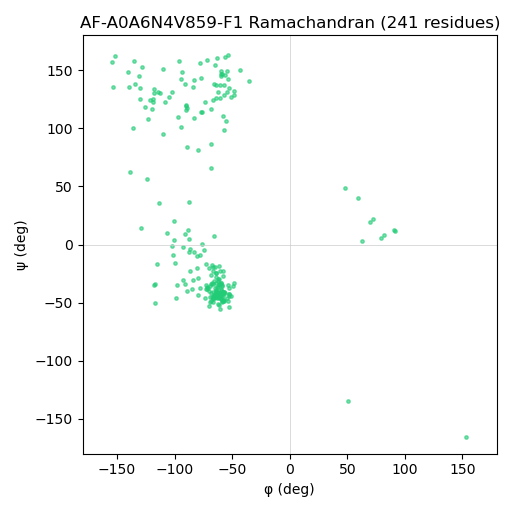O O . PRO A 1 105 ? -5.131 0.791 -9.770 1.00 88.44 105 PRO A O 1
ATOM 799 N N . THR A 1 106 ? -6.301 2.227 -11.075 1.00 93.19 106 THR A N 1
ATOM 800 C CA . THR A 1 106 ? -5.146 2.841 -11.744 1.00 93.19 106 THR A CA 1
ATOM 801 C C . THR A 1 106 ? -4.227 3.564 -10.753 1.00 93.19 106 THR A C 1
ATOM 803 O O . THR A 1 106 ? -4.684 3.956 -9.669 1.00 93.19 106 THR A O 1
ATOM 806 N N . PRO A 1 107 ? -2.958 3.821 -11.122 1.00 93.00 107 PRO A N 1
ATOM 807 C CA . PRO A 1 107 ? -2.046 4.613 -10.300 1.00 93.00 107 PRO A CA 1
ATOM 808 C C . PRO A 1 107 ? -2.643 5.974 -9.920 1.00 93.00 107 PRO A C 1
ATOM 810 O O . PRO A 1 107 ? -2.625 6.356 -8.754 1.00 93.00 107 PRO A O 1
ATOM 813 N N . GLN A 1 108 ? -3.289 6.655 -10.871 1.00 95.00 108 GLN A N 1
ATOM 814 C CA . GLN A 1 108 ? -3.957 7.943 -10.662 1.00 95.00 108 GLN A CA 1
ATOM 815 C C . GLN A 1 108 ? -5.107 7.838 -9.654 1.00 95.00 108 GLN A C 1
ATOM 817 O O . GLN A 1 108 ? -5.251 8.698 -8.790 1.00 95.00 108 GLN A O 1
ATOM 822 N N . ALA A 1 109 ? -5.908 6.771 -9.718 1.00 95.25 109 ALA A N 1
ATOM 823 C CA . ALA A 1 109 ? -6.995 6.560 -8.768 1.00 95.25 109 ALA A CA 1
ATOM 824 C C . ALA A 1 109 ? -6.472 6.294 -7.344 1.00 95.25 109 ALA A C 1
ATOM 826 O O . ALA A 1 109 ? -7.087 6.723 -6.369 1.00 95.25 109 ALA A O 1
ATOM 827 N N . ARG A 1 110 ? -5.319 5.623 -7.212 1.00 95.75 110 ARG A N 1
ATOM 828 C CA . ARG A 1 110 ? -4.649 5.418 -5.918 1.00 95.75 110 ARG A CA 1
ATOM 829 C C . ARG A 1 110 ? -4.010 6.702 -5.387 1.00 95.75 110 ARG A C 1
ATOM 831 O O . ARG A 1 110 ? -4.126 6.963 -4.197 1.00 95.75 110 ARG A O 1
ATOM 838 N N . LEU A 1 111 ? -3.416 7.531 -6.247 1.00 97.69 111 LEU A N 1
ATOM 839 C CA . LEU A 1 111 ? -2.937 8.869 -5.872 1.00 97.69 111 LEU A CA 1
ATOM 840 C C . LEU A 1 111 ? -4.090 9.761 -5.388 1.00 97.69 111 LEU A C 1
ATOM 842 O O . LEU A 1 111 ? -3.972 10.405 -4.351 1.00 97.69 111 LEU A O 1
ATOM 846 N N . ALA A 1 112 ? -5.244 9.722 -6.059 1.00 98.06 112 ALA A N 1
ATOM 847 C CA . ALA A 1 112 ? -6.441 10.432 -5.609 1.00 98.06 112 ALA A CA 1
ATOM 848 C C . ALA A 1 112 ? -6.972 9.910 -4.260 1.00 98.06 112 ALA A C 1
ATOM 850 O O . ALA A 1 112 ? -7.496 10.685 -3.462 1.00 98.06 112 ALA A O 1
ATOM 851 N N . LEU A 1 113 ? -6.834 8.608 -3.980 1.00 98.19 113 LEU A N 1
ATOM 852 C CA . LEU A 1 113 ? -7.152 8.057 -2.661 1.00 98.19 113 LEU A CA 1
ATOM 853 C C . LEU A 1 113 ? -6.197 8.589 -1.585 1.00 98.19 113 LEU A C 1
ATOM 855 O O . LEU A 1 113 ? -6.664 8.954 -0.512 1.00 98.19 113 LEU A O 1
ATOM 859 N N . ILE A 1 114 ? -4.891 8.641 -1.867 1.00 98.38 114 ILE A N 1
ATOM 860 C CA . ILE A 1 114 ? -3.885 9.198 -0.949 1.00 98.38 114 ILE A CA 1
ATOM 861 C C . ILE A 1 114 ? -4.243 10.647 -0.605 1.00 98.38 114 ILE A C 1
ATOM 863 O O . ILE A 1 114 ? -4.335 10.976 0.576 1.00 98.38 114 ILE A O 1
ATOM 867 N N . ALA A 1 115 ? -4.549 11.469 -1.614 1.00 98.56 115 ALA A N 1
ATOM 868 C CA . ALA A 1 115 ? -4.996 12.844 -1.406 1.00 98.56 115 ALA A CA 1
ATOM 869 C C . ALA A 1 115 ? -6.251 12.911 -0.519 1.00 98.56 115 ALA A C 1
ATOM 871 O O . ALA A 1 115 ? -6.255 13.622 0.481 1.00 98.56 115 ALA A O 1
ATOM 872 N N . ALA A 1 116 ? -7.269 12.089 -0.795 1.00 98.62 116 ALA A N 1
ATOM 873 C CA . ALA A 1 116 ? -8.494 12.054 0.007 1.00 98.62 116 ALA A CA 1
ATOM 874 C C . 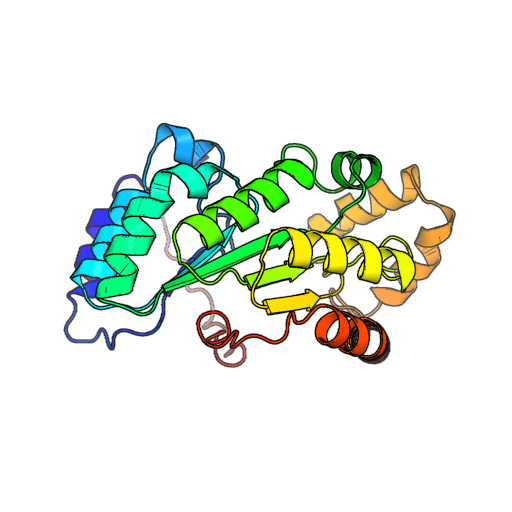ALA A 1 116 ? -8.257 11.629 1.472 1.00 98.62 116 ALA A C 1
ATOM 876 O O . ALA A 1 116 ? -8.905 12.155 2.374 1.00 98.62 116 ALA A O 1
ATOM 877 N N . ILE A 1 117 ? -7.334 10.691 1.732 1.00 98.25 117 ILE A N 1
ATOM 878 C CA . ILE A 1 117 ? -6.949 10.303 3.103 1.00 98.25 117 ILE A CA 1
ATOM 879 C C . ILE A 1 117 ? -6.349 11.508 3.840 1.00 98.25 117 ILE A C 1
ATOM 881 O O . ILE A 1 117 ? -6.695 11.765 4.993 1.00 98.25 117 ILE A O 1
ATOM 885 N N . ARG A 1 118 ? -5.476 12.265 3.169 1.00 97.75 118 ARG A N 1
ATOM 886 C CA . ARG A 1 118 ? -4.814 13.443 3.744 1.00 97.75 118 ARG A CA 1
ATOM 887 C C . ARG A 1 118 ? -5.764 14.612 3.955 1.00 97.75 118 ARG A C 1
ATOM 889 O O . ARG A 1 118 ? -5.700 15.247 5.001 1.00 97.75 118 ARG A O 1
ATOM 896 N N . GLU A 1 119 ? -6.670 14.856 3.014 1.00 98.12 119 GLU A N 1
ATOM 897 C CA . GLU A 1 119 ? -7.747 15.846 3.146 1.00 98.12 119 GLU A CA 1
ATOM 898 C C . GLU A 1 119 ? -8.659 15.542 4.343 1.00 98.12 119 GLU A C 1
ATOM 900 O O . GLU A 1 119 ? -9.132 16.461 5.005 1.00 98.12 119 GLU A O 1
ATOM 905 N N . ALA A 1 120 ? -8.857 14.260 4.669 1.00 97.69 120 ALA A N 1
ATOM 906 C CA . ALA A 1 120 ? -9.593 13.829 5.857 1.00 97.69 120 ALA A CA 1
ATOM 907 C C . ALA A 1 120 ? -8.798 13.978 7.174 1.00 97.69 120 ALA A C 1
ATOM 909 O O . ALA A 1 120 ? -9.310 13.630 8.235 1.00 97.69 120 ALA A O 1
ATOM 910 N N . GLY A 1 121 ? -7.554 14.471 7.127 1.00 96.06 121 GLY A N 1
ATOM 911 C CA . GLY A 1 121 ? -6.703 14.689 8.300 1.00 96.06 121 GLY A CA 1
ATOM 912 C C . GLY A 1 121 ? -5.966 13.446 8.808 1.00 96.06 121 GLY A C 1
ATOM 913 O O . GLY A 1 121 ? -5.341 13.504 9.864 1.00 96.06 121 GLY A O 1
ATOM 914 N N . LEU A 1 122 ? -6.006 12.326 8.077 1.00 96.19 122 LEU A N 1
ATOM 915 C CA . LEU A 1 122 ? -5.342 11.078 8.463 1.00 96.19 122 LEU A CA 1
ATOM 916 C C . LEU A 1 122 ? -3.959 10.963 7.829 1.00 96.19 122 LEU A C 1
ATOM 918 O O . LEU A 1 122 ? -3.771 11.302 6.661 1.00 96.19 122 LEU A O 1
ATOM 922 N N . ASP A 1 123 ? -2.986 10.421 8.559 1.00 95.56 123 ASP A N 1
ATOM 923 C CA . ASP A 1 123 ? -1.693 10.043 7.986 1.00 95.56 123 ASP A CA 1
ATOM 924 C C . ASP A 1 123 ? -1.837 8.895 6.988 1.00 95.56 123 ASP A C 1
ATOM 926 O O . ASP A 1 123 ? -2.573 7.934 7.211 1.00 95.56 123 ASP A O 1
ATOM 930 N N . CYS A 1 124 ? -1.114 9.004 5.872 1.00 96.81 124 CYS A N 1
ATOM 931 C CA . CYS A 1 124 ? -1.145 8.015 4.805 1.00 96.81 124 CYS A CA 1
ATOM 932 C C . CYS A 1 124 ? 0.262 7.494 4.539 1.00 96.81 124 CYS A C 1
ATOM 934 O O . CYS A 1 124 ? 1.097 8.180 3.942 1.00 96.81 124 CYS A O 1
ATOM 936 N N . HIS A 1 125 ? 0.499 6.248 4.936 1.00 97.31 125 HIS A N 1
ATOM 937 C CA . H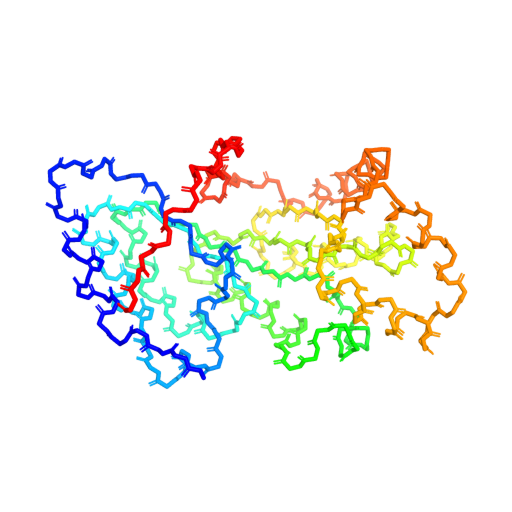IS A 1 125 ? 1.668 5.501 4.507 1.00 97.31 125 HIS A CA 1
ATOM 938 C C . HIS A 1 125 ? 1.466 4.986 3.076 1.00 97.31 125 HIS A C 1
ATOM 940 O O . HIS A 1 125 ? 0.371 4.566 2.707 1.00 97.31 125 HIS A O 1
ATOM 946 N N . VAL A 1 126 ? 2.511 4.961 2.255 1.00 96.88 126 VAL A N 1
ATOM 947 C CA . VAL A 1 126 ? 2.449 4.312 0.941 1.00 96.88 126 VAL A CA 1
ATOM 948 C C . VAL A 1 126 ? 3.452 3.174 0.874 1.00 96.88 126 VAL A C 1
ATOM 950 O O . VAL A 1 126 ? 4.647 3.336 1.107 1.00 96.88 126 VAL A O 1
ATOM 953 N N . MET A 1 127 ? 2.951 1.988 0.546 1.00 95.06 127 MET A N 1
ATOM 954 C CA . MET A 1 127 ? 3.781 0.817 0.318 1.00 95.06 127 MET A CA 1
ATOM 955 C C . MET A 1 127 ? 4.073 0.700 -1.178 1.00 95.06 127 MET A C 1
ATOM 957 O O . MET A 1 127 ? 3.237 0.225 -1.954 1.00 95.06 127 MET A O 1
ATOM 961 N N . VAL A 1 128 ? 5.275 1.122 -1.572 1.00 94.94 128 VAL A N 1
ATOM 962 C CA . VAL A 1 128 ? 5.799 0.966 -2.933 1.00 94.94 128 VAL A CA 1
ATOM 963 C C . VAL A 1 128 ? 6.304 -0.463 -3.084 1.00 94.94 128 VAL A C 1
ATOM 965 O O . VAL A 1 128 ? 7.478 -0.774 -2.869 1.00 94.94 128 VAL A O 1
ATOM 968 N N . ALA A 1 129 ? 5.362 -1.365 -3.351 1.00 89.19 129 ALA A N 1
ATOM 969 C CA . ALA A 1 129 ? 5.624 -2.788 -3.473 1.00 89.19 129 ALA A CA 1
ATOM 970 C C . ALA A 1 129 ? 4.595 -3.482 -4.386 1.00 89.19 129 ALA A C 1
ATOM 972 O O . ALA A 1 129 ? 3.394 -3.271 -4.185 1.00 89.19 129 ALA A O 1
ATOM 973 N N . PRO A 1 130 ? 5.038 -4.369 -5.298 1.00 90.56 130 PRO A N 1
ATOM 974 C CA . PRO A 1 130 ? 6.436 -4.748 -5.515 1.00 90.56 130 PRO A CA 1
ATOM 975 C C . PRO A 1 130 ? 7.194 -3.783 -6.444 1.00 90.56 130 PRO A C 1
ATOM 977 O O . PRO A 1 130 ? 6.721 -3.470 -7.529 1.00 90.56 130 PRO A O 1
ATOM 980 N N . VAL A 1 131 ? 8.420 -3.405 -6.077 1.00 95.12 131 VAL A N 1
ATOM 981 C CA . VAL A 1 131 ? 9.397 -2.888 -7.047 1.00 95.12 131 VAL A CA 1
ATOM 982 C C . VAL A 1 131 ? 9.903 -4.053 -7.895 1.00 95.12 131 VAL A C 1
ATOM 984 O O . VAL A 1 131 ? 10.423 -5.038 -7.361 1.00 95.12 131 VAL A O 1
ATOM 987 N N . LEU A 1 132 ? 9.748 -3.941 -9.211 1.00 95.12 132 LEU A N 1
ATOM 988 C CA . LEU A 1 132 ? 10.107 -4.958 -10.189 1.00 95.12 132 LEU A CA 1
ATOM 989 C C . LEU A 1 132 ? 11.566 -4.763 -10.648 1.00 95.12 132 LEU A C 1
ATOM 991 O O . LEU A 1 132 ? 11.871 -3.727 -11.249 1.00 95.12 132 LEU A O 1
ATOM 995 N N . PRO A 1 133 ? 12.471 -5.732 -10.398 1.00 95.62 133 PRO A N 1
ATOM 996 C CA . PRO A 1 133 ? 13.852 -5.683 -10.879 1.00 95.62 133 PRO A CA 1
ATOM 997 C C . PRO A 1 133 ? 13.963 -5.341 -12.369 1.00 95.62 133 PRO A C 1
ATOM 999 O O . PRO A 1 133 ? 13.282 -5.953 -13.193 1.00 95.62 133 PRO A O 1
ATOM 1002 N N . TYR A 1 134 ? 14.829 -4.394 -12.723 1.00 95.00 134 TYR A N 1
ATOM 1003 C CA . TYR A 1 134 ? 15.087 -3.939 -14.097 1.00 95.00 134 TYR A CA 1
ATOM 1004 C C . TYR A 1 134 ? 13.898 -3.293 -14.828 1.00 95.00 134 TYR A C 1
ATOM 1006 O O . TYR A 1 134 ? 14.020 -2.959 -16.006 1.00 95.00 134 TYR A O 1
ATOM 1014 N N . LEU A 1 135 ? 12.754 -3.127 -14.160 1.00 94.19 135 LEU A N 1
ATOM 1015 C CA . LEU A 1 135 ? 11.538 -2.553 -14.741 1.00 94.19 135 LEU A CA 1
ATOM 1016 C C . LEU A 1 135 ? 11.147 -1.259 -14.036 1.00 94.19 135 LEU A C 1
ATOM 1018 O O . LEU A 1 135 ? 10.941 -0.248 -14.693 1.00 94.19 135 LEU A O 1
ATOM 1022 N N . THR A 1 136 ? 11.079 -1.277 -12.704 1.00 94.88 136 THR A N 1
ATOM 1023 C CA . THR A 1 136 ? 10.632 -0.122 -11.906 1.00 94.88 136 THR A CA 1
ATOM 1024 C C . THR A 1 136 ? 11.607 0.232 -10.791 1.00 94.88 136 THR A C 1
ATOM 1026 O O . THR A 1 136 ? 11.248 0.935 -9.851 1.00 94.88 136 THR A O 1
ATOM 1029 N N . ASP A 1 137 ? 12.826 -0.304 -10.843 1.00 94.94 137 ASP A N 1
ATOM 1030 C CA . ASP A 1 137 ? 13.826 -0.132 -9.796 1.00 94.94 137 ASP A CA 1
ATOM 1031 C C . ASP A 1 137 ? 14.906 0.896 -10.148 1.00 94.94 137 ASP A C 1
ATOM 1033 O O . ASP A 1 137 ? 15.786 1.129 -9.321 1.00 94.94 137 ASP A O 1
ATOM 1037 N N . SER A 1 138 ? 14.867 1.511 -11.336 1.00 95.44 138 SER A N 1
ATOM 1038 C CA . SER A 1 138 ? 15.779 2.602 -11.697 1.00 95.44 138 SER A CA 1
ATOM 1039 C C . SER A 1 138 ? 15.549 3.834 -10.816 1.00 95.44 138 SER A C 1
ATOM 1041 O O . SER A 1 138 ? 14.462 4.034 -10.275 1.00 95.44 138 SER A O 1
ATOM 1043 N N . GLU A 1 139 ? 16.580 4.670 -10.662 1.00 95.69 139 GLU A N 1
ATOM 1044 C CA . GLU A 1 139 ? 16.458 5.915 -9.889 1.00 95.69 139 GLU A CA 1
ATOM 1045 C C . GLU A 1 139 ? 15.371 6.823 -10.450 1.00 95.69 139 GLU A C 1
ATOM 1047 O O . GLU A 1 139 ? 14.560 7.318 -9.684 1.00 95.69 139 GLU A O 1
ATOM 1052 N N . GLU A 1 140 ? 15.301 6.962 -11.773 1.00 95.31 140 GLU A N 1
ATOM 1053 C CA . GLU A 1 140 ? 14.282 7.757 -12.460 1.00 95.31 140 GLU A CA 1
ATOM 1054 C C . GLU A 1 140 ? 12.854 7.273 -12.161 1.00 95.31 140 GLU A C 1
ATOM 1056 O O . GLU A 1 140 ? 12.002 8.071 -11.773 1.00 95.31 140 GLU A O 1
ATOM 1061 N N . HIS A 1 141 ? 12.590 5.963 -12.264 1.00 94.75 141 HIS A N 1
ATOM 1062 C CA . HIS A 1 141 ? 11.262 5.414 -11.969 1.00 94.75 141 HIS A CA 1
ATOM 1063 C C . HIS A 1 141 ? 10.876 5.601 -10.503 1.00 94.75 141 HIS A C 1
ATOM 1065 O O . HIS A 1 141 ? 9.735 5.957 -10.199 1.00 94.75 141 HIS A O 1
ATOM 1071 N N . LEU A 1 142 ? 11.819 5.349 -9.592 1.00 96.44 142 LEU A N 1
ATOM 1072 C CA . LEU A 1 142 ? 11.583 5.520 -8.165 1.00 96.44 142 LEU A CA 1
ATOM 1073 C C . LEU A 1 142 ? 11.359 6.995 -7.821 1.00 96.44 142 LEU A C 1
ATOM 1075 O O . LEU A 1 142 ? 10.430 7.297 -7.081 1.00 96.44 142 LEU A O 1
ATOM 1079 N N . ASP A 1 143 ? 12.160 7.908 -8.368 1.00 96.81 143 ASP A N 1
ATOM 1080 C CA . ASP A 1 143 ? 12.046 9.347 -8.122 1.00 96.81 143 ASP A CA 1
ATOM 1081 C C . ASP A 1 143 ? 10.713 9.893 -8.642 1.00 96.81 143 ASP A C 1
ATOM 1083 O O . ASP A 1 143 ? 10.009 10.587 -7.912 1.00 96.81 143 ASP A O 1
ATOM 1087 N N . GLY A 1 144 ? 10.312 9.500 -9.857 1.00 96.62 144 GLY A N 1
ATOM 1088 C CA . GLY A 1 144 ? 9.030 9.890 -10.442 1.00 96.62 144 GLY A CA 1
ATOM 1089 C C . GLY A 1 144 ? 7.831 9.402 -9.624 1.00 96.62 144 GLY A C 1
ATOM 1090 O O . GLY A 1 144 ? 6.920 10.179 -9.328 1.00 96.62 144 GLY A O 1
ATOM 1091 N N . LEU A 1 145 ? 7.836 8.132 -9.200 1.00 96.56 145 LEU A N 1
ATOM 1092 C CA . LEU A 1 145 ? 6.753 7.588 -8.379 1.00 96.56 145 LEU A CA 1
ATOM 1093 C C . LEU A 1 145 ? 6.717 8.220 -6.981 1.00 96.56 145 LEU A C 1
ATOM 1095 O O . LEU A 1 145 ? 5.643 8.587 -6.506 1.00 96.56 145 LEU A O 1
ATOM 1099 N N . LEU A 1 146 ? 7.868 8.357 -6.319 1.00 97.56 146 LEU A N 1
ATOM 1100 C CA . LEU A 1 146 ? 7.953 8.966 -4.990 1.00 97.56 146 LEU A CA 1
ATOM 1101 C C . LEU A 1 146 ? 7.543 10.440 -5.026 1.00 97.56 146 LEU A C 1
ATOM 1103 O O . LEU A 1 146 ? 6.805 10.873 -4.145 1.00 97.56 146 LEU A O 1
ATOM 1107 N N . GLY A 1 147 ? 7.926 11.178 -6.068 1.00 97.94 147 GLY A N 1
ATOM 1108 C CA . GLY A 1 147 ? 7.480 12.552 -6.284 1.00 97.94 147 GLY A CA 1
ATOM 1109 C C . GLY A 1 147 ? 5.963 12.653 -6.447 1.00 97.94 147 GLY A C 1
ATOM 1110 O O . GLY A 1 147 ? 5.332 13.484 -5.798 1.00 97.94 147 GLY A O 1
ATOM 1111 N N . ALA A 1 148 ? 5.346 11.767 -7.235 1.00 98.00 148 ALA A N 1
ATOM 1112 C CA . ALA A 1 148 ? 3.888 11.727 -7.379 1.00 98.00 148 ALA A CA 1
ATOM 1113 C C . ALA A 1 148 ? 3.178 11.379 -6.057 1.00 98.00 148 ALA A C 1
ATOM 1115 O O . ALA A 1 148 ? 2.158 11.976 -5.713 1.00 98.00 148 ALA A O 1
ATOM 1116 N N . VAL A 1 149 ? 3.732 10.434 -5.294 1.00 97.56 149 VAL A N 1
ATOM 1117 C CA . VAL A 1 149 ? 3.227 10.033 -3.972 1.00 97.56 149 VAL A CA 1
ATOM 1118 C C . VAL A 1 149 ? 3.322 11.179 -2.959 1.00 97.56 149 VAL A C 1
ATOM 1120 O O . VAL A 1 149 ? 2.366 11.419 -2.221 1.00 97.56 149 VAL A O 1
ATOM 1123 N N . ALA A 1 150 ? 4.436 11.911 -2.948 1.00 98.00 150 ALA A N 1
ATOM 1124 C CA . ALA A 1 150 ? 4.613 13.092 -2.108 1.00 98.00 150 ALA A CA 1
ATOM 1125 C C . ALA A 1 150 ? 3.675 14.232 -2.517 1.00 98.00 150 ALA A C 1
ATOM 1127 O O . ALA A 1 150 ? 3.055 14.846 -1.654 1.00 98.00 150 ALA A O 1
ATOM 1128 N N . ALA A 1 151 ? 3.490 14.464 -3.820 1.00 98.12 151 ALA A N 1
ATOM 1129 C CA . ALA A 1 151 ? 2.549 15.459 -4.333 1.00 98.12 151 ALA A CA 1
ATOM 1130 C C . ALA A 1 151 ? 1.089 15.149 -3.953 1.00 98.12 151 ALA A C 1
ATOM 1132 O O . ALA A 1 151 ? 0.305 16.066 -3.727 1.00 98.12 151 ALA A O 1
ATOM 1133 N N . ALA A 1 152 ? 0.730 13.868 -3.821 1.00 98.12 152 ALA A N 1
ATOM 1134 C CA . ALA A 1 152 ? -0.567 13.443 -3.289 1.00 98.12 152 ALA A CA 1
ATOM 1135 C C . ALA A 1 152 ? -0.689 13.602 -1.757 1.00 98.12 152 ALA A C 1
ATOM 1137 O O . ALA A 1 152 ? -1.756 13.361 -1.198 1.00 98.12 152 ALA A O 1
ATOM 1138 N N . GLY A 1 153 ? 0.385 13.997 -1.068 1.00 97.44 153 GLY A N 1
ATOM 1139 C CA . GLY A 1 153 ? 0.400 14.303 0.361 1.00 97.44 153 GLY A CA 1
ATOM 1140 C C . GLY A 1 153 ? 0.751 13.131 1.279 1.00 97.44 153 GLY A C 1
ATOM 1141 O O . GLY A 1 153 ? 0.562 13.249 2.492 1.00 97.44 153 GLY A O 1
ATOM 1142 N N . ALA A 1 154 ? 1.237 12.002 0.748 1.00 97.50 154 ALA A N 1
ATOM 1143 C CA . ALA A 1 154 ? 1.649 10.869 1.579 1.00 97.50 154 ALA A CA 1
ATOM 1144 C C . ALA A 1 154 ? 2.655 11.293 2.660 1.00 97.50 154 ALA A C 1
ATOM 1146 O O . ALA A 1 154 ? 3.532 12.120 2.424 1.00 97.50 154 ALA A O 1
ATOM 1147 N N . THR A 1 155 ? 2.547 10.704 3.849 1.00 96.25 155 THR A N 1
ATOM 1148 C CA . THR A 1 155 ? 3.381 11.091 4.997 1.00 96.25 155 THR A CA 1
ATOM 1149 C C . THR A 1 155 ? 4.646 10.260 5.108 1.00 96.25 155 THR A C 1
ATOM 1151 O O . THR A 1 155 ? 5.665 10.722 5.616 1.00 96.25 155 THR A O 1
ATOM 1154 N N . SER A 1 156 ? 4.595 9.009 4.659 1.00 96.31 156 SER A N 1
ATOM 1155 C CA . SER A 1 156 ? 5.735 8.103 4.713 1.00 96.31 156 SER A CA 1
ATOM 1156 C C . SER A 1 156 ? 5.653 7.024 3.646 1.00 96.31 156 SER A C 1
ATOM 1158 O O . SER A 1 156 ? 4.564 6.683 3.184 1.00 96.31 156 SER A O 1
ATOM 1160 N N . VAL A 1 157 ? 6.800 6.450 3.280 1.00 95.81 157 VAL A N 1
ATOM 1161 C CA . VAL A 1 157 ? 6.872 5.344 2.317 1.00 95.81 157 VAL A CA 1
ATOM 1162 C C . VAL A 1 157 ? 7.715 4.186 2.827 1.00 95.81 157 VAL A C 1
ATOM 1164 O O . VAL A 1 157 ? 8.744 4.385 3.470 1.00 95.81 157 VAL A O 1
ATOM 1167 N N . THR A 1 158 ? 7.306 2.964 2.481 1.00 93.88 158 THR A N 1
ATOM 1168 C CA . THR A 1 158 ? 8.205 1.805 2.481 1.00 93.88 158 THR A CA 1
ATOM 1169 C C . THR A 1 158 ? 8.328 1.229 1.079 1.00 93.88 158 THR A C 1
ATOM 1171 O O . THR A 1 158 ? 7.328 1.023 0.394 1.00 93.88 158 THR A O 1
ATOM 1174 N N . VAL A 1 159 ? 9.564 0.942 0.667 1.00 93.75 159 VAL A N 1
ATOM 1175 C CA . VAL A 1 159 ? 9.890 0.381 -0.646 1.00 93.75 159 VAL A CA 1
ATOM 1176 C C . VAL A 1 159 ? 10.309 -1.077 -0.482 1.00 93.75 159 VAL A C 1
ATOM 1178 O O . VAL A 1 159 ? 11.266 -1.369 0.236 1.00 93.75 159 VAL A O 1
ATOM 1181 N N . PHE A 1 160 ? 9.618 -1.993 -1.163 1.00 89.81 160 PHE A N 1
ATOM 1182 C CA . PHE A 1 160 ? 9.953 -3.418 -1.147 1.00 89.81 160 PHE A CA 1
ATOM 1183 C C . PHE A 1 160 ? 10.036 -3.990 -2.552 1.00 89.81 160 PHE A C 1
ATOM 1185 O O . PHE A 1 160 ? 9.153 -3.791 -3.383 1.00 89.81 160 PHE A O 1
ATOM 1192 N N . GLY A 1 161 ? 11.090 -4.765 -2.794 1.00 92.75 161 GLY A N 1
ATOM 1193 C CA . GLY A 1 161 ? 11.245 -5.497 -4.041 1.00 92.75 161 GLY A CA 1
ATOM 1194 C C . GLY A 1 161 ? 10.282 -6.678 -4.160 1.00 92.75 161 GLY A C 1
ATOM 1195 O O . GLY A 1 161 ? 9.766 -7.200 -3.168 1.00 92.75 161 GLY A O 1
ATOM 1196 N N . LEU A 1 162 ? 10.066 -7.102 -5.400 1.00 93.56 162 LEU A N 1
ATOM 1197 C CA . LEU A 1 162 ? 9.188 -8.204 -5.761 1.00 93.56 162 LEU A CA 1
ATOM 1198 C C . LEU A 1 162 ? 9.502 -9.496 -4.994 1.00 93.56 162 LEU A C 1
ATOM 1200 O O . LEU A 1 162 ? 10.648 -9.939 -4.885 1.00 93.56 162 LEU A O 1
ATOM 1204 N N . HIS A 1 163 ? 8.441 -10.133 -4.512 1.00 90.88 163 HIS A N 1
ATOM 1205 C CA . HIS A 1 163 ? 8.478 -11.406 -3.812 1.00 90.88 163 HIS A CA 1
ATOM 1206 C C . HIS A 1 163 ? 7.650 -12.435 -4.590 1.00 90.88 163 HIS A C 1
ATOM 1208 O O . HIS A 1 163 ? 6.443 -12.273 -4.749 1.00 90.88 163 HIS A O 1
ATOM 1214 N N . LEU A 1 164 ? 8.299 -13.492 -5.083 1.00 90.00 164 LEU A N 1
ATOM 1215 C CA . LEU A 1 164 ? 7.689 -14.484 -5.973 1.00 90.00 164 LEU A CA 1
ATOM 1216 C C . LEU A 1 164 ? 7.513 -15.833 -5.270 1.00 90.00 164 LEU A C 1
ATOM 1218 O O . LEU A 1 164 ? 8.424 -16.662 -5.254 1.00 90.00 164 LEU A O 1
ATOM 1222 N N . ARG A 1 165 ? 6.322 -16.077 -4.710 1.00 86.56 165 ARG A N 1
ATOM 1223 C CA . ARG A 1 165 ? 5.939 -17.358 -4.085 1.00 86.56 165 ARG A CA 1
ATOM 1224 C C . ARG A 1 165 ? 4.897 -18.115 -4.898 1.00 86.56 165 ARG A C 1
ATOM 1226 O O . ARG A 1 165 ? 4.055 -17.503 -5.546 1.00 86.56 165 ARG A O 1
ATOM 1233 N N . GLY A 1 166 ? 4.924 -19.444 -4.779 1.00 86.69 166 GLY A N 1
ATOM 1234 C CA . GLY A 1 166 ? 3.847 -20.330 -5.228 1.00 86.69 166 GLY A CA 1
ATOM 1235 C C . GLY A 1 166 ? 3.394 -20.073 -6.667 1.00 86.69 166 GLY A C 1
ATOM 1236 O O . GLY A 1 166 ? 4.218 -19.881 -7.562 1.00 86.69 166 GLY A O 1
ATOM 1237 N N . SER A 1 167 ? 2.076 -20.039 -6.870 1.00 83.81 167 SER A N 1
ATOM 1238 C CA . SER A 1 167 ? 1.437 -19.810 -8.173 1.00 83.81 167 SER A CA 1
ATOM 1239 C C . SER A 1 167 ? 1.754 -18.441 -8.784 1.00 83.81 167 SER A C 1
ATOM 1241 O O . SER A 1 167 ? 1.859 -18.337 -10.006 1.00 83.81 167 SER A O 1
ATOM 1243 N N . THR A 1 168 ? 1.996 -17.409 -7.966 1.00 86.75 168 THR A N 1
ATOM 1244 C CA . THR A 1 168 ? 2.369 -16.066 -8.445 1.00 86.75 168 THR A CA 1
ATOM 1245 C C . THR A 1 168 ? 3.679 -16.090 -9.226 1.00 86.75 168 THR A C 1
ATOM 1247 O O . THR A 1 168 ? 3.818 -15.367 -10.209 1.00 86.75 168 THR A O 1
ATOM 1250 N N . ARG A 1 169 ? 4.636 -16.944 -8.833 1.00 90.88 169 ARG A N 1
ATOM 1251 C CA . ARG A 1 169 ? 5.910 -17.078 -9.550 1.00 90.88 169 ARG A CA 1
ATOM 1252 C C . ARG A 1 169 ? 5.706 -17.583 -10.976 1.00 90.88 169 ARG A C 1
ATOM 1254 O O . ARG A 1 169 ? 6.319 -17.031 -11.880 1.00 90.88 169 ARG A O 1
ATOM 1261 N N . GLY A 1 170 ? 4.879 -18.612 -11.165 1.00 91.19 170 GLY A N 1
ATOM 1262 C CA . GLY A 1 170 ? 4.602 -19.174 -12.491 1.00 91.19 170 GLY A CA 1
ATOM 1263 C C . GLY A 1 170 ? 3.975 -18.127 -13.405 1.00 91.19 170 GLY A C 1
ATOM 1264 O O . GLY A 1 170 ? 4.567 -17.762 -14.414 1.00 91.19 170 GLY A O 1
ATOM 1265 N N . TRP A 1 171 ? 2.859 -17.542 -12.957 1.00 91.81 171 TRP A N 1
ATOM 1266 C CA . TRP A 1 171 ? 2.161 -16.494 -13.703 1.00 91.81 171 TRP A CA 1
ATOM 1267 C C . TRP A 1 171 ? 3.077 -15.319 -14.077 1.00 91.81 171 TRP A C 1
ATOM 1269 O O . TRP A 1 171 ? 3.089 -14.890 -15.229 1.00 91.81 171 TRP A O 1
ATOM 1279 N N . PHE A 1 172 ? 3.878 -14.826 -13.126 1.00 93.50 172 PHE A N 1
ATOM 1280 C CA . PHE A 1 172 ? 4.776 -13.699 -13.374 1.00 93.50 172 PHE A CA 1
ATOM 1281 C C . PHE A 1 172 ? 5.880 -14.054 -14.376 1.00 93.50 172 PHE A C 1
ATOM 1283 O O . PHE A 1 172 ? 6.167 -13.263 -15.266 1.00 93.50 172 PHE A O 1
ATOM 1290 N N . MET A 1 173 ? 6.495 -15.237 -14.263 1.00 94.56 173 MET A N 1
ATOM 1291 C CA . MET A 1 173 ? 7.542 -15.665 -15.199 1.00 94.56 173 MET A CA 1
ATOM 1292 C C . MET A 1 173 ? 6.990 -15.914 -16.611 1.00 94.56 173 MET A C 1
ATOM 1294 O O . MET A 1 173 ? 7.690 -15.628 -17.581 1.00 94.56 173 MET A O 1
ATOM 1298 N N . ASP A 1 174 ? 5.748 -16.387 -16.735 1.00 94.12 174 ASP A N 1
ATOM 1299 C CA . ASP A 1 174 ? 5.065 -16.564 -18.024 1.00 94.12 174 ASP A C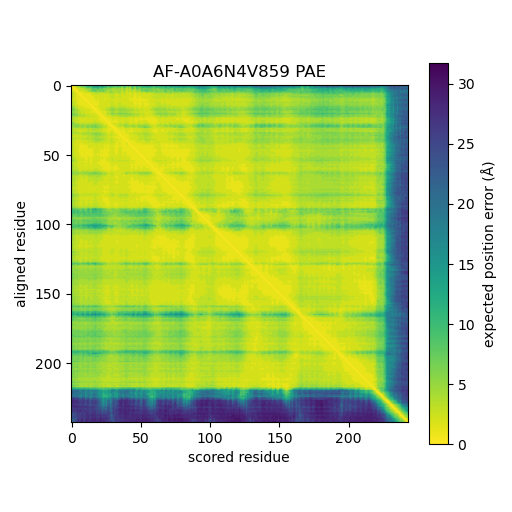A 1
ATOM 1300 C C . ASP A 1 174 ? 4.676 -15.225 -18.660 1.00 94.12 174 ASP A C 1
ATOM 1302 O O . ASP A 1 174 ? 4.755 -15.050 -19.877 1.00 94.12 174 ASP A O 1
ATOM 1306 N N . TRP A 1 175 ? 4.241 -14.255 -17.851 1.00 94.69 175 TRP A N 1
ATOM 1307 C CA . TRP A 1 175 ? 4.061 -12.876 -18.302 1.00 94.69 175 TRP A CA 1
ATOM 1308 C C . TRP A 1 175 ? 5.395 -12.287 -18.776 1.00 94.69 175 TRP A C 1
ATOM 1310 O O . TRP A 1 175 ? 5.489 -11.874 -19.930 1.00 94.69 175 TRP A O 1
ATOM 1320 N N . LEU A 1 176 ? 6.444 -12.370 -17.950 1.00 95.44 176 LEU A N 1
ATOM 1321 C CA . LEU A 1 176 ? 7.776 -11.850 -18.258 1.00 95.44 176 LEU A CA 1
ATOM 1322 C C . LEU A 1 176 ? 8.352 -12.476 -19.535 1.00 95.44 176 LEU A C 1
ATOM 1324 O O . LEU A 1 176 ? 8.925 -11.773 -20.355 1.00 95.44 176 LEU A O 1
ATOM 1328 N N . GLY A 1 177 ? 8.171 -13.782 -19.747 1.00 96.00 177 GLY A N 1
ATOM 1329 C CA . GLY A 1 177 ? 8.634 -14.456 -20.963 1.00 96.00 177 GLY A CA 1
ATOM 1330 C C . GLY A 1 177 ? 7.946 -13.979 -22.242 1.00 96.00 177 GLY A C 1
ATOM 1331 O O . GLY A 1 177 ? 8.558 -14.022 -23.306 1.00 96.00 177 GLY A O 1
ATOM 1332 N N . ARG A 1 178 ? 6.699 -13.504 -22.146 1.00 95.31 178 ARG A N 1
ATOM 1333 C CA . ARG A 1 178 ? 5.945 -12.971 -23.289 1.00 95.31 178 ARG A CA 1
ATOM 1334 C C . ARG A 1 178 ? 6.248 -11.500 -23.556 1.00 95.31 178 ARG A C 1
ATOM 1336 O O . ARG A 1 178 ? 6.310 -11.115 -24.716 1.00 95.31 178 ARG A O 1
ATOM 1343 N N . THR A 1 179 ? 6.413 -10.690 -22.511 1.00 93.38 179 THR A N 1
ATOM 1344 C CA . THR A 1 179 ? 6.547 -9.229 -22.641 1.00 93.38 179 THR A CA 1
ATOM 1345 C C . THR A 1 179 ? 7.994 -8.750 -22.620 1.00 93.38 179 THR A C 1
ATOM 1347 O O . THR A 1 179 ? 8.334 -7.804 -23.323 1.00 93.38 179 THR A O 1
ATOM 1350 N N . ARG A 1 180 ? 8.858 -9.403 -21.834 1.00 93.25 180 ARG A N 1
ATOM 1351 C CA . ARG A 1 180 ? 10.265 -9.038 -21.593 1.00 93.25 180 ARG A CA 1
ATOM 1352 C C . ARG A 1 180 ? 11.175 -10.275 -21.574 1.00 93.25 180 ARG A C 1
ATOM 1354 O O . ARG A 1 180 ? 11.802 -10.581 -20.550 1.00 93.25 180 ARG A O 1
ATOM 1361 N N . PRO A 1 181 ? 11.262 -11.018 -22.698 1.00 95.44 181 PRO A N 1
ATOM 1362 C CA . PRO A 1 181 ? 12.085 -12.226 -22.785 1.00 95.44 181 PRO A CA 1
ATOM 1363 C C . PRO A 1 181 ? 13.566 -11.955 -22.470 1.00 95.44 181 PRO A C 1
ATOM 1365 O O . PRO A 1 181 ? 14.255 -12.833 -21.949 1.00 95.44 181 PRO A O 1
ATOM 1368 N N . ASP A 1 182 ? 14.026 -10.724 -22.707 1.00 96.75 182 ASP A N 1
ATOM 1369 C CA . ASP A 1 182 ? 15.362 -10.214 -22.394 1.00 96.75 182 ASP A CA 1
ATOM 1370 C C . ASP A 1 182 ? 15.715 -10.247 -20.897 1.00 96.75 182 ASP A C 1
ATOM 1372 O O . ASP A 1 182 ? 16.898 -10.273 -20.559 1.00 96.75 182 ASP A O 1
ATOM 1376 N N . LEU A 1 18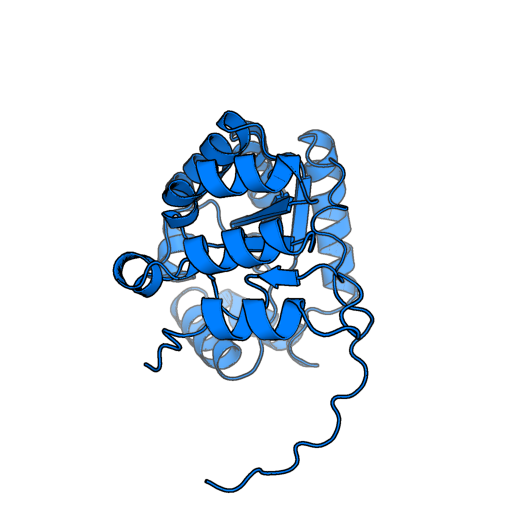3 ? 14.714 -10.274 -20.005 1.00 96.62 183 LEU A N 1
ATOM 1377 C CA . LEU A 1 183 ? 14.892 -10.257 -18.547 1.00 96.62 183 LEU A CA 1
ATOM 1378 C C . LEU A 1 183 ? 14.739 -11.632 -17.881 1.00 96.62 183 LEU A C 1
ATOM 1380 O O . LEU A 1 183 ? 15.017 -11.788 -16.686 1.00 96.62 183 LEU A O 1
ATOM 1384 N N . VAL A 1 184 ? 14.294 -12.655 -18.615 1.00 96.69 184 VAL A N 1
ATOM 1385 C CA . VAL A 1 184 ? 13.951 -13.966 -18.038 1.00 96.69 184 VAL A CA 1
ATOM 1386 C C . VAL A 1 184 ? 15.152 -14.623 -17.359 1.00 96.69 184 VAL A C 1
ATOM 1388 O O . VAL A 1 184 ? 15.013 -15.192 -16.271 1.00 96.69 184 VAL A O 1
ATOM 1391 N N . ALA A 1 185 ? 16.336 -14.551 -17.970 1.00 96.94 185 ALA A N 1
ATOM 1392 C CA . ALA A 1 185 ? 17.548 -15.155 -17.420 1.00 96.94 185 ALA A CA 1
ATOM 1393 C C . ALA A 1 185 ? 17.950 -14.503 -16.084 1.00 96.94 185 ALA A C 1
ATOM 1395 O O . ALA A 1 185 ? 18.269 -15.196 -15.115 1.00 96.94 185 ALA A O 1
ATOM 1396 N N . GLN A 1 186 ? 17.851 -13.178 -16.008 1.00 96.56 186 GLN A N 1
ATOM 1397 C CA . GLN A 1 186 ? 18.169 -12.364 -14.842 1.00 96.56 186 GLN A CA 1
ATOM 1398 C C . GLN A 1 186 ? 17.192 -12.668 -13.703 1.00 96.56 186 GLN A C 1
ATOM 1400 O O . GLN A 1 186 ? 17.616 -12.935 -12.579 1.00 96.56 186 GLN A O 1
ATOM 1405 N N . TYR A 1 187 ? 15.888 -12.736 -13.989 1.00 96.62 187 TYR A N 1
ATOM 1406 C CA . TYR A 1 187 ? 14.885 -13.110 -12.988 1.00 96.62 187 TYR A CA 1
ATOM 1407 C C . TYR A 1 187 ? 15.063 -14.552 -12.495 1.00 96.62 187 TYR A C 1
ATOM 1409 O O . TYR A 1 187 ? 14.981 -14.810 -11.292 1.00 96.62 187 TYR A O 1
ATOM 1417 N N . ARG A 1 188 ? 15.384 -15.505 -13.382 1.00 95.56 188 ARG A N 1
ATOM 1418 C CA . ARG A 1 188 ? 15.719 -16.881 -12.968 1.00 95.56 188 ARG A CA 1
ATOM 1419 C C . ARG A 1 188 ? 16.911 -16.909 -12.013 1.00 95.56 188 ARG A C 1
ATOM 1421 O O . ARG A 1 188 ? 16.868 -17.649 -11.031 1.00 95.56 188 ARG A O 1
ATOM 1428 N N . ALA A 1 189 ? 17.935 -16.093 -12.263 1.00 96.00 189 ALA A N 1
ATOM 1429 C CA . ALA A 1 189 ? 19.088 -15.974 -11.378 1.00 96.00 189 ALA A CA 1
ATOM 1430 C C . ALA A 1 189 ? 18.719 -15.348 -10.019 1.00 96.00 189 ALA A C 1
ATOM 1432 O O . ALA A 1 189 ? 19.066 -15.916 -8.979 1.00 96.00 189 ALA A O 1
ATOM 1433 N N . LEU A 1 190 ? 17.966 -14.239 -10.014 1.00 95.88 190 LEU A N 1
ATOM 1434 C CA . LEU A 1 190 ? 17.534 -13.538 -8.796 1.00 95.88 190 LEU A CA 1
ATOM 1435 C C . LEU A 1 190 ? 16.704 -14.435 -7.867 1.00 95.88 190 LEU A C 1
ATOM 1437 O O . LEU A 1 190 ? 16.940 -14.459 -6.660 1.00 95.88 190 LEU A O 1
ATOM 1441 N N . TYR A 1 191 ? 15.787 -15.226 -8.426 1.00 95.25 191 TYR A N 1
ATOM 1442 C CA . TYR A 1 191 ? 14.871 -16.089 -7.669 1.00 95.25 191 TYR A CA 1
ATOM 1443 C C . TYR A 1 191 ? 15.306 -17.565 -7.632 1.00 95.25 191 TYR A C 1
ATOM 1445 O O . TYR A 1 191 ? 14.501 -18.467 -7.372 1.00 95.25 191 TYR A O 1
ATOM 1453 N N . ARG A 1 192 ? 16.590 -17.855 -7.893 1.00 93.38 192 ARG A N 1
ATOM 1454 C CA . ARG A 1 192 ? 17.130 -19.229 -7.861 1.00 93.38 192 ARG A CA 1
ATOM 1455 C C . ARG A 1 192 ? 17.047 -19.856 -6.469 1.00 93.38 192 ARG A C 1
ATOM 1457 O O . ARG A 1 192 ? 16.762 -21.039 -6.347 1.00 93.38 192 ARG A O 1
ATOM 1464 N N . ARG A 1 193 ? 17.328 -19.071 -5.423 1.00 89.69 193 ARG A N 1
ATOM 1465 C CA . ARG A 1 193 ? 17.466 -19.553 -4.033 1.00 89.69 193 ARG A CA 1
ATOM 1466 C C . ARG A 1 193 ? 16.174 -19.484 -3.216 1.00 89.69 193 ARG A C 1
ATOM 1468 O O . ARG A 1 193 ? 16.173 -19.868 -2.054 1.00 89.69 193 ARG A O 1
ATOM 1475 N N . GLY A 1 194 ? 15.089 -18.976 -3.794 1.00 91.44 194 GLY A N 1
ATOM 1476 C CA . GLY A 1 194 ? 13.814 -18.850 -3.103 1.00 91.44 194 GLY A CA 1
ATOM 1477 C C . GLY A 1 194 ? 12.963 -17.718 -3.656 1.00 91.44 194 GLY A C 1
ATOM 1478 O O . GLY A 1 194 ? 13.208 -17.196 -4.740 1.00 91.44 194 GLY A O 1
ATOM 1479 N N . ALA A 1 195 ? 11.943 -17.356 -2.887 1.00 91.62 195 ALA A N 1
ATOM 1480 C CA . ALA A 1 195 ? 10.952 -16.368 -3.291 1.00 91.62 195 ALA A CA 1
ATOM 1481 C C . ALA A 1 195 ? 11.392 -14.912 -3.113 1.00 91.62 195 ALA A C 1
ATOM 1483 O O . ALA A 1 195 ? 10.795 -14.014 -3.704 1.00 91.62 195 ALA A O 1
ATOM 1484 N N . TYR A 1 196 ? 12.393 -14.669 -2.269 1.00 92.44 196 TYR A N 1
ATOM 1485 C CA . TYR A 1 196 ? 12.895 -13.334 -1.971 1.00 92.44 196 TYR A CA 1
ATOM 1486 C C . TYR A 1 196 ? 14.065 -12.969 -2.872 1.00 92.44 196 TYR A C 1
ATOM 1488 O O . TYR A 1 196 ? 14.888 -13.821 -3.208 1.00 92.44 196 TYR A O 1
ATOM 1496 N N . LEU A 1 197 ? 14.174 -11.675 -3.173 1.00 93.31 197 LEU A N 1
ATOM 1497 C CA . LEU A 1 197 ? 15.377 -11.118 -3.774 1.00 93.31 197 LEU A CA 1
ATOM 1498 C C . LEU A 1 197 ? 16.604 -11.349 -2.873 1.00 93.31 197 LEU A C 1
ATOM 1500 O O . LEU A 1 197 ? 16.471 -11.307 -1.641 1.00 93.31 197 LEU A O 1
ATOM 1504 N N . PRO A 1 198 ? 17.801 -11.541 -3.460 1.00 94.88 198 PRO A N 1
ATOM 1505 C CA . PRO A 1 198 ? 19.043 -11.660 -2.705 1.00 94.88 198 PRO A CA 1
ATOM 1506 C C . PRO A 1 198 ? 19.258 -10.468 -1.766 1.00 94.88 198 PRO A C 1
ATOM 1508 O O . PRO A 1 198 ? 18.853 -9.344 -2.071 1.00 94.88 198 PRO A O 1
ATOM 1511 N N . ALA A 1 199 ? 19.930 -10.699 -0.634 1.00 94.00 199 ALA A N 1
ATOM 1512 C CA . ALA A 1 199 ? 20.217 -9.649 0.346 1.00 94.00 199 ALA A CA 1
ATOM 1513 C C . ALA A 1 199 ? 20.908 -8.436 -0.296 1.00 94.00 199 ALA A C 1
ATOM 1515 O O . ALA A 1 199 ? 20.457 -7.314 -0.101 1.00 94.00 199 ALA A O 1
ATOM 1516 N N . GLU A 1 200 ? 21.899 -8.681 -1.154 1.00 94.75 200 GLU A N 1
ATOM 1517 C CA . GLU A 1 200 ? 22.618 -7.651 -1.911 1.00 94.75 200 GLU A CA 1
ATOM 1518 C C . GLU A 1 200 ? 21.690 -6.787 -2.776 1.00 94.75 200 GLU A C 1
ATOM 1520 O O . GLU A 1 200 ? 21.827 -5.564 -2.795 1.00 94.75 200 GLU A O 1
ATOM 1525 N N . TYR A 1 201 ? 20.697 -7.395 -3.436 1.00 95.44 201 TYR A N 1
ATOM 1526 C CA . TYR A 1 201 ? 19.723 -6.664 -4.250 1.00 95.44 201 TYR A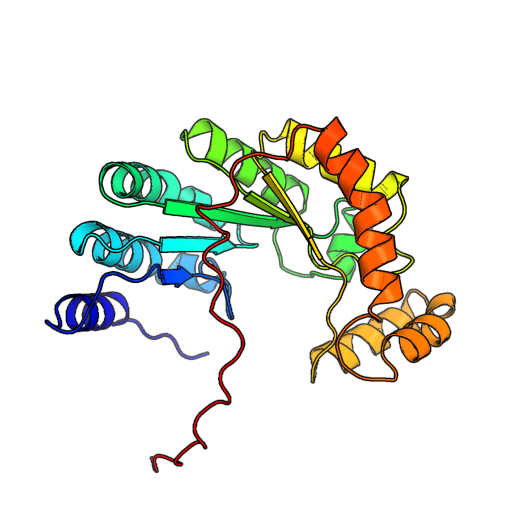 CA 1
ATOM 1527 C C . TYR A 1 201 ? 18.810 -5.801 -3.377 1.00 95.44 201 TYR A C 1
ATOM 1529 O O . TYR A 1 201 ? 18.536 -4.649 -3.703 1.00 95.44 201 TYR A O 1
ATOM 1537 N N . ARG A 1 202 ? 18.364 -6.327 -2.229 1.00 94.00 202 ARG A N 1
ATOM 1538 C CA . ARG A 1 202 ? 17.559 -5.552 -1.271 1.00 94.00 202 ARG A CA 1
ATOM 1539 C C . ARG A 1 202 ? 18.348 -4.365 -0.717 1.00 94.00 202 ARG A C 1
ATOM 1541 O O . ARG A 1 202 ? 17.812 -3.264 -0.665 1.00 94.00 202 ARG A O 1
ATOM 1548 N N . THR A 1 203 ? 19.623 -4.560 -0.380 1.00 94.88 203 THR A N 1
ATOM 1549 C CA . THR A 1 203 ? 20.520 -3.482 0.061 1.00 94.88 203 THR A CA 1
ATOM 1550 C C . THR A 1 203 ? 20.762 -2.459 -1.046 1.00 94.88 203 THR A C 1
ATOM 1552 O O . THR A 1 203 ? 20.747 -1.260 -0.784 1.00 94.88 203 THR A O 1
ATOM 1555 N N . MET A 1 204 ? 20.955 -2.895 -2.294 1.00 95.75 204 MET A N 1
ATOM 1556 C CA . MET A 1 204 ? 21.050 -1.993 -3.444 1.00 95.75 204 MET A CA 1
ATOM 1557 C C . MET A 1 204 ? 19.776 -1.154 -3.593 1.00 95.75 204 MET A C 1
ATOM 1559 O O . MET A 1 204 ? 19.872 0.069 -3.670 1.00 95.75 204 MET A O 1
ATOM 1563 N N . LEU A 1 205 ? 18.599 -1.785 -3.569 1.00 95.38 205 LEU A N 1
ATOM 1564 C CA . LEU A 1 205 ? 17.321 -1.087 -3.691 1.00 95.38 205 LEU A CA 1
ATOM 1565 C C . LEU A 1 205 ? 17.122 -0.083 -2.552 1.00 95.38 205 LEU A C 1
ATOM 1567 O O . LEU A 1 205 ? 16.722 1.049 -2.799 1.00 95.38 205 LEU A O 1
ATOM 1571 N N . GLN A 1 206 ? 17.460 -0.460 -1.318 1.00 93.69 206 GLN A N 1
ATOM 1572 C CA . GLN A 1 206 ? 17.389 0.442 -0.173 1.00 93.69 206 GLN A CA 1
ATOM 1573 C C . GLN A 1 206 ? 18.331 1.642 -0.328 1.00 93.69 206 GLN A C 1
ATOM 1575 O O . GLN A 1 206 ? 17.907 2.769 -0.093 1.00 93.69 206 GLN A O 1
ATOM 1580 N N . ARG A 1 207 ? 19.586 1.428 -0.753 1.00 95.81 207 ARG A N 1
ATOM 1581 C CA . ARG A 1 207 ? 20.549 2.519 -0.998 1.00 95.81 207 ARG A CA 1
ATOM 1582 C C . ARG A 1 207 ? 20.077 3.478 -2.085 1.00 95.81 207 ARG A C 1
ATOM 1584 O O . ARG A 1 207 ? 20.340 4.668 -1.982 1.00 95.81 207 ARG A O 1
ATOM 1591 N N . ARG A 1 208 ? 19.372 2.961 -3.090 1.00 95.62 208 ARG A N 1
ATOM 1592 C CA . ARG A 1 208 ? 18.787 3.754 -4.172 1.00 95.62 208 ARG A CA 1
ATOM 1593 C C . ARG A 1 208 ? 17.561 4.544 -3.706 1.00 95.62 208 ARG A C 1
ATOM 1595 O O . ARG A 1 208 ? 17.451 5.730 -3.980 1.00 95.62 208 ARG A O 1
ATOM 1602 N N . ALA A 1 209 ? 16.657 3.902 -2.969 1.00 95.50 209 ALA A N 1
ATOM 1603 C CA . ALA A 1 209 ? 15.389 4.496 -2.551 1.00 95.50 209 ALA A CA 1
ATOM 1604 C C . ALA A 1 209 ? 15.522 5.474 -1.372 1.00 95.50 209 ALA A C 1
ATOM 1606 O O . ALA A 1 209 ? 14.840 6.492 -1.351 1.00 95.50 209 ALA A O 1
ATOM 1607 N N . ALA A 1 210 ? 16.387 5.196 -0.392 1.00 95.06 210 ALA A N 1
ATOM 1608 C CA . ALA A 1 210 ? 16.523 6.009 0.819 1.00 95.06 210 ALA A CA 1
ATOM 1609 C C . ALA A 1 210 ? 16.775 7.513 0.564 1.00 95.06 210 ALA A C 1
ATOM 1611 O O . ALA A 1 210 ? 16.049 8.323 1.146 1.00 95.06 210 ALA A O 1
ATOM 1612 N N . PRO A 1 211 ? 17.727 7.929 -0.300 1.00 96.94 211 PRO A N 1
ATOM 1613 C CA . PRO A 1 211 ? 17.932 9.350 -0.579 1.00 96.94 211 PRO A CA 1
ATOM 1614 C C . PRO A 1 211 ? 16.734 9.989 -1.294 1.00 96.94 211 PRO A C 1
ATOM 1616 O O . PRO A 1 211 ? 16.450 11.159 -1.058 1.00 96.94 211 PRO A O 1
ATOM 1619 N N . LEU A 1 212 ? 16.003 9.236 -2.124 1.00 97.25 212 LEU A N 1
ATOM 1620 C CA . LEU A 1 212 ? 14.792 9.711 -2.804 1.00 97.25 212 LEU A CA 1
ATOM 1621 C C . LEU A 1 212 ? 13.646 9.929 -1.811 1.00 97.25 212 LEU A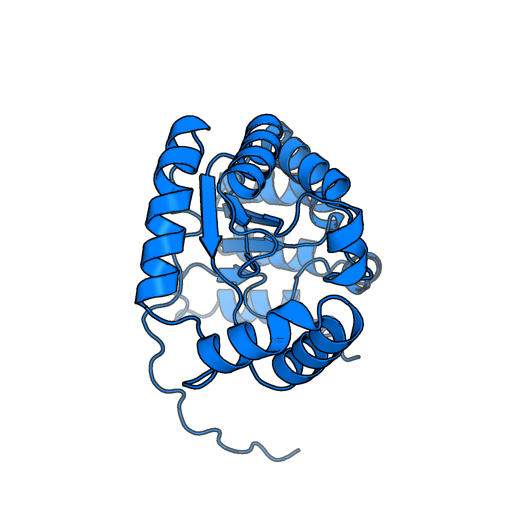 C 1
ATOM 1623 O O . LEU A 1 212 ? 13.004 10.973 -1.816 1.00 97.25 212 LEU A O 1
ATOM 1627 N N . VAL A 1 213 ? 13.434 8.973 -0.905 1.00 96.38 213 VAL A N 1
ATOM 1628 C CA . VAL A 1 213 ? 12.438 9.075 0.172 1.00 96.38 213 VAL A CA 1
ATOM 1629 C C . VAL A 1 213 ? 12.714 10.299 1.048 1.00 96.38 213 VAL A C 1
ATOM 1631 O O . VAL A 1 213 ? 11.789 11.045 1.360 1.00 96.38 213 VAL A O 1
ATOM 1634 N N . ALA A 1 214 ? 13.980 10.537 1.408 1.00 95.81 214 ALA A N 1
ATOM 1635 C CA . ALA A 1 214 ? 14.374 11.716 2.175 1.00 95.81 214 ALA A CA 1
ATOM 1636 C C . ALA A 1 214 ? 14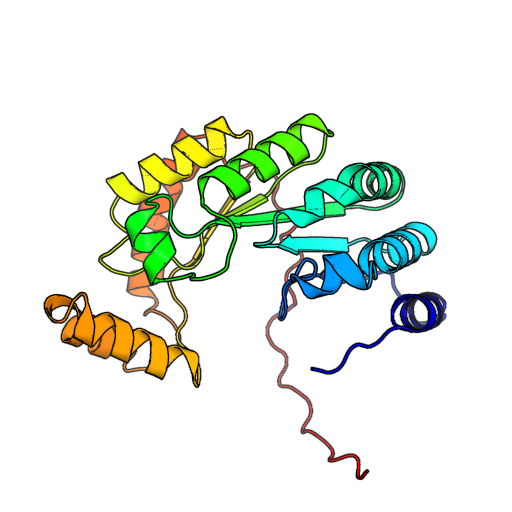.149 13.021 1.394 1.00 95.81 214 ALA A C 1
ATOM 1638 O O . ALA A 1 214 ? 13.581 13.965 1.938 1.00 95.81 214 ALA A O 1
ATOM 1639 N N . ARG A 1 215 ? 14.542 13.057 0.114 1.00 96.88 215 ARG A N 1
ATOM 1640 C CA . ARG A 1 215 ? 14.372 14.215 -0.780 1.00 96.88 215 ARG A CA 1
ATOM 1641 C C . ARG A 1 215 ? 12.912 14.654 -0.896 1.00 96.88 215 ARG A C 1
ATOM 1643 O O . ARG A 1 215 ? 12.642 15.848 -0.887 1.00 96.88 215 ARG A O 1
ATOM 1650 N N . HIS A 1 216 ? 11.991 13.697 -0.977 1.00 97.44 216 HIS A N 1
ATOM 1651 C CA . HIS A 1 216 ? 10.551 13.949 -1.101 1.00 97.44 216 HIS A CA 1
ATOM 1652 C C . HIS A 1 216 ? 9.829 14.120 0.246 1.00 97.44 216 HIS A C 1
ATOM 1654 O O . HIS A 1 216 ? 8.608 14.231 0.271 1.00 97.44 216 HIS A O 1
ATOM 1660 N N . GLY A 1 217 ? 10.548 14.122 1.376 1.00 95.31 217 GLY A N 1
ATOM 1661 C CA . GLY A 1 217 ? 9.948 14.308 2.704 1.00 95.31 217 GLY A CA 1
ATOM 1662 C C . GLY A 1 217 ? 9.082 13.137 3.186 1.00 95.31 217 GLY A C 1
ATOM 1663 O O . GLY A 1 217 ? 8.282 13.292 4.101 1.00 95.31 217 GLY A O 1
ATOM 1664 N N . LEU A 1 218 ? 9.248 11.944 2.608 1.00 94.69 218 LEU A N 1
ATOM 1665 C CA . LEU A 1 218 ? 8.427 10.754 2.871 1.00 94.69 218 LEU A CA 1
ATOM 1666 C C . LEU A 1 218 ? 8.949 9.930 4.064 1.00 94.69 218 LEU A C 1
ATOM 1668 O O . LEU A 1 218 ? 8.920 8.695 4.060 1.00 94.69 218 LEU A O 1
ATOM 1672 N N . THR A 1 219 ? 9.459 10.614 5.087 1.00 88.12 219 THR A N 1
ATOM 1673 C CA . THR A 1 219 ? 10.125 10.031 6.265 1.00 88.12 219 THR A CA 1
ATOM 1674 C C . THR A 1 219 ? 9.276 10.085 7.534 1.00 88.12 219 THR A C 1
ATOM 1676 O O . THR A 1 219 ? 9.793 9.788 8.612 1.00 88.12 219 THR A O 1
ATOM 1679 N N . GLY A 1 220 ? 7.990 10.441 7.420 1.00 78.44 220 GLY A N 1
ATOM 1680 C CA . GLY A 1 220 ? 7.065 10.548 8.546 1.00 78.44 220 GLY A CA 1
ATOM 1681 C C . GLY A 1 220 ? 6.993 9.284 9.405 1.00 78.44 220 GLY A C 1
ATOM 1682 O O . GLY A 1 220 ? 7.420 8.194 9.003 1.00 78.44 220 GLY A O 1
ATOM 1683 N N . ASP A 1 221 ? 6.457 9.436 10.617 1.00 65.25 221 ASP A N 1
ATOM 1684 C CA . ASP A 1 221 ? 6.448 8.382 11.626 1.00 65.25 221 ASP A CA 1
ATOM 1685 C C . ASP A 1 221 ? 5.525 7.221 11.223 1.00 65.25 221 ASP A C 1
ATOM 1687 O O . ASP A 1 221 ? 4.355 7.141 11.584 1.00 65.25 221 ASP A O 1
ATOM 1691 N N . GLY A 1 222 ? 6.069 6.271 10.461 1.00 58.19 222 GLY A N 1
ATOM 1692 C CA . GLY A 1 222 ? 5.370 5.060 10.046 1.00 58.19 222 GLY A CA 1
ATOM 1693 C C . GLY A 1 222 ? 5.015 4.120 11.204 1.00 58.19 222 GLY A C 1
ATOM 1694 O O . GLY A 1 222 ? 4.580 3.008 10.931 1.00 58.19 222 GLY A O 1
ATOM 1695 N N . ARG A 1 223 ? 5.210 4.496 12.482 1.00 56.88 223 ARG A N 1
ATOM 1696 C CA . ARG A 1 223 ? 4.892 3.677 13.671 1.00 56.88 223 ARG A CA 1
ATOM 1697 C C . ARG A 1 223 ? 3.459 3.155 13.692 1.00 56.88 223 ARG A C 1
ATOM 1699 O O . ARG A 1 223 ? 3.274 1.996 14.040 1.00 56.88 223 ARG A O 1
ATOM 1706 N N . ALA A 1 224 ? 2.479 3.940 13.238 1.00 57.72 224 ALA A N 1
ATOM 1707 C CA . ALA A 1 224 ? 1.086 3.487 13.126 1.00 57.72 224 ALA A CA 1
ATOM 1708 C C . ALA A 1 224 ? 0.897 2.300 12.152 1.00 57.72 224 ALA A C 1
ATOM 1710 O O . ALA A 1 224 ? -0.104 1.595 12.226 1.00 57.72 224 ALA A O 1
ATOM 1711 N N . PHE A 1 225 ? 1.867 2.061 11.262 1.00 57.84 225 PHE A N 1
ATOM 1712 C CA . PHE A 1 225 ? 1.893 0.944 10.314 1.00 57.84 225 PHE A CA 1
ATOM 1713 C C . PHE A 1 225 ? 3.047 -0.055 10.566 1.00 57.84 225 PHE A C 1
ATOM 1715 O O . PHE A 1 225 ? 3.018 -1.176 10.065 1.00 57.84 225 PHE A O 1
ATOM 1722 N N . ARG A 1 226 ? 4.070 0.333 11.342 1.00 52.41 226 ARG A N 1
ATOM 1723 C CA . ARG A 1 226 ? 5.294 -0.443 11.624 1.00 52.41 226 ARG A CA 1
ATOM 1724 C C . ARG A 1 226 ? 5.186 -1.405 12.801 1.00 52.41 226 ARG A C 1
ATOM 1726 O O . ARG A 1 226 ? 6.133 -2.162 13.000 1.00 52.41 226 ARG A O 1
ATOM 1733 N N . GLU A 1 227 ? 4.075 -1.445 13.534 1.00 42.50 227 GLU A N 1
ATOM 1734 C CA . GLU A 1 227 ? 3.736 -2.620 14.355 1.00 42.50 227 GLU A CA 1
ATOM 1735 C C . GLU A 1 227 ? 3.405 -3.804 13.418 1.00 42.50 227 GLU A C 1
ATOM 1737 O O . GLU A 1 227 ? 2.273 -4.257 13.288 1.00 42.50 227 GLU A O 1
ATOM 1742 N N . ALA A 1 228 ? 4.420 -4.256 12.678 1.00 35.72 228 ALA A N 1
ATOM 1743 C CA . ALA A 1 228 ? 4.441 -5.505 11.946 1.00 35.72 228 ALA A CA 1
ATOM 1744 C C . ALA A 1 228 ? 4.700 -6.650 12.943 1.00 35.72 228 ALA A C 1
ATOM 1746 O O . ALA A 1 228 ? 5.276 -6.413 14.009 1.00 35.72 228 ALA A O 1
ATOM 1747 N N . PRO A 1 229 ? 4.291 -7.889 12.620 1.00 35.06 229 PRO A N 1
ATOM 1748 C CA . PRO A 1 229 ? 4.362 -9.004 13.550 1.00 35.06 229 PRO A CA 1
ATOM 1749 C C . PRO A 1 229 ? 5.810 -9.247 13.974 1.00 35.06 229 PRO A C 1
ATOM 1751 O O . PRO A 1 229 ? 6.732 -9.097 13.166 1.00 35.06 229 PRO A O 1
ATOM 1754 N N . ALA A 1 230 ? 5.986 -9.688 15.222 1.00 34.25 230 ALA A N 1
ATOM 1755 C CA . ALA A 1 230 ? 7.197 -10.369 15.656 1.00 34.25 230 ALA A CA 1
ATOM 1756 C C . ALA A 1 230 ? 7.634 -11.395 14.594 1.00 34.25 230 ALA A C 1
ATOM 1758 O O . ALA A 1 230 ? 6.790 -11.934 13.869 1.00 34.25 230 ALA A O 1
ATOM 1759 N N . GLU A 1 231 ? 8.946 -11.643 14.504 1.00 29.67 231 GLU A N 1
ATOM 1760 C CA . GLU A 1 231 ? 9.534 -12.668 13.634 1.00 29.67 231 GLU A CA 1
ATOM 1761 C C . GLU A 1 231 ? 8.632 -13.904 13.530 1.00 29.67 231 GLU A C 1
ATOM 1763 O O . GLU A 1 231 ? 8.049 -14.301 14.543 1.00 29.67 231 GLU A O 1
ATOM 1768 N N . PRO A 1 232 ? 8.497 -14.522 12.340 1.00 37.03 232 PRO A N 1
ATOM 1769 C CA . PRO A 1 232 ? 7.628 -15.674 12.164 1.00 37.03 232 PRO A CA 1
ATOM 1770 C C . PRO A 1 232 ? 8.047 -16.776 13.135 1.00 37.03 232 PRO A C 1
ATOM 1772 O O . PRO A 1 232 ? 8.980 -17.538 12.887 1.00 37.03 232 PRO A O 1
ATOM 1775 N N . ARG A 1 233 ? 7.329 -16.865 14.255 1.00 35.75 233 ARG A N 1
ATOM 1776 C CA . ARG A 1 233 ? 7.387 -18.016 15.135 1.00 35.75 233 ARG A CA 1
ATOM 1777 C C . ARG A 1 233 ? 6.889 -19.191 14.290 1.00 35.75 233 ARG A C 1
ATOM 1779 O O . ARG A 1 233 ? 5.879 -19.026 13.597 1.00 35.75 233 ARG A O 1
ATOM 1786 N N . PRO A 1 234 ? 7.597 -20.333 14.269 1.00 33.62 234 PRO A N 1
ATOM 1787 C CA . PRO A 1 234 ? 7.184 -21.474 13.465 1.00 33.62 234 PRO A CA 1
ATOM 1788 C C . PRO A 1 234 ? 5.717 -21.778 13.759 1.00 33.62 234 PRO A C 1
ATOM 1790 O O . PRO A 1 234 ? 5.321 -21.871 14.923 1.00 33.62 234 PRO A O 1
ATOM 1793 N N . ALA A 1 235 ? 4.911 -21.847 12.697 1.00 37.69 235 ALA A N 1
ATOM 1794 C CA . ALA A 1 235 ? 3.498 -22.157 12.819 1.00 37.69 235 ALA A CA 1
ATOM 1795 C C . ALA A 1 235 ? 3.360 -23.486 13.581 1.00 37.69 235 ALA A C 1
ATOM 1797 O O . ALA A 1 235 ? 4.066 -24.441 13.235 1.00 37.69 235 ALA A O 1
ATOM 1798 N N . PRO A 1 236 ? 2.497 -23.577 14.608 1.00 36.34 236 PRO A N 1
ATOM 1799 C CA . PRO A 1 236 ? 2.158 -24.874 15.164 1.00 36.34 236 PRO A CA 1
ATOM 1800 C C . PRO A 1 236 ? 1.606 -25.746 14.034 1.00 36.34 236 PRO A C 1
ATOM 1802 O O . PRO A 1 236 ? 0.860 -25.267 13.175 1.00 36.34 236 PRO A O 1
ATOM 1805 N N . ALA A 1 237 ? 2.043 -27.006 14.013 1.00 33.12 237 ALA A N 1
ATOM 1806 C CA . ALA A 1 237 ? 1.612 -27.991 13.036 1.00 33.12 237 ALA A CA 1
ATOM 1807 C C . ALA A 1 237 ? 0.082 -27.980 12.933 1.00 33.12 237 ALA A C 1
ATOM 1809 O O . ALA A 1 237 ? -0.620 -28.025 13.943 1.00 33.12 237 ALA A O 1
ATOM 1810 N N . TYR A 1 238 ? -0.413 -27.872 11.703 1.00 30.78 238 TYR A N 1
ATOM 1811 C CA . TYR A 1 238 ? -1.833 -27.897 11.389 1.00 30.78 238 TYR A CA 1
ATOM 1812 C C . TYR A 1 238 ? -2.415 -29.219 11.914 1.00 30.78 238 TYR A C 1
ATOM 1814 O O . TYR A 1 238 ? -2.073 -30.283 11.405 1.00 30.78 238 TYR A O 1
ATOM 1822 N N . GLN A 1 239 ? -3.250 -29.168 12.954 1.00 32.88 239 GLN A N 1
ATOM 1823 C CA . GLN A 1 239 ? -4.157 -30.273 13.246 1.00 32.88 239 GLN A CA 1
ATOM 1824 C C . GLN A 1 239 ? -5.307 -30.164 12.250 1.00 32.88 239 GLN A C 1
ATOM 1826 O O . GLN A 1 239 ? -6.049 -29.182 12.253 1.00 32.88 239 GLN A O 1
ATOM 1831 N N . GLU A 1 240 ? -5.407 -31.155 11.368 1.00 32.78 240 GLU A N 1
ATOM 1832 C CA . GLU A 1 240 ? -6.559 -31.356 10.497 1.00 32.78 240 GLU A CA 1
ATOM 1833 C C . GLU A 1 240 ? -7.823 -31.446 11.360 1.00 32.78 240 GLU A C 1
ATOM 1835 O O . GLU A 1 240 ? -8.059 -32.437 12.050 1.00 32.78 240 GLU A O 1
ATOM 1840 N N . ALA A 1 241 ? -8.635 -30.391 11.347 1.00 32.69 241 ALA A N 1
ATOM 1841 C CA . ALA A 1 241 ? -10.004 -30.474 11.823 1.00 32.69 241 ALA A CA 1
ATOM 1842 C C . ALA A 1 241 ? -10.857 -31.016 10.671 1.00 32.69 241 ALA A C 1
ATOM 1844 O O . ALA A 1 241 ? -11.054 -30.358 9.650 1.00 32.69 241 ALA A O 1
ATOM 1845 N N . LEU A 1 242 ? -11.279 -32.263 10.852 1.00 31.47 242 LEU A N 1
ATOM 1846 C CA . LEU A 1 242 ? -12.256 -32.991 10.057 1.00 31.47 242 LEU A CA 1
ATOM 1847 C C . LEU A 1 242 ? -13.600 -32.235 10.011 1.00 31.47 242 LEU A C 1
ATOM 1849 O O . LEU A 1 242 ? -14.149 -31.944 11.070 1.00 31.47 242 LEU A O 1
ATOM 1853 N N . PHE A 1 243 ? -14.107 -32.038 8.786 1.00 40.28 243 PHE A N 1
ATOM 1854 C CA . PHE A 1 243 ? -15.462 -31.615 8.372 1.00 40.28 243 PHE A CA 1
ATOM 1855 C C . PHE A 1 243 ? -15.955 -30.208 8.754 1.00 40.28 243 PHE A C 1
ATOM 1857 O O . PHE A 1 243 ? -16.063 -29.871 9.951 1.00 40.28 243 PHE A O 1
#

Solvent-accessible surface area (backbone atoms only — not comparable to full-atom values): 13728 Å² total; per-residue (Å²): 141,88,80,74,86,60,49,37,61,54,49,44,56,57,61,65,40,92,84,54,82,53,67,70,43,71,42,34,81,88,54,57,68,40,42,78,65,36,80,75,67,56,56,57,66,44,41,52,50,38,33,33,76,63,54,25,24,33,27,42,36,30,59,42,63,58,54,68,78,46,44,67,59,52,49,62,27,47,78,68,20,62,64,19,40,32,39,48,55,47,52,67,53,64,68,63,31,57,71,76,48,66,94,56,65,51,47,68,53,48,39,53,42,42,29,53,41,38,75,66,74,43,71,30,36,34,36,31,43,51,27,38,84,95,73,44,61,49,67,67,51,43,42,54,40,48,45,52,43,33,74,27,54,35,34,18,62,48,80,38,67,46,69,43,53,76,72,58,34,55,55,50,52,55,49,35,51,74,77,40,55,90,47,44,65,58,52,51,60,48,45,65,90,44,39,54,62,46,68,68,55,52,51,50,50,46,67,61,44,50,63,47,38,56,73,51,60,25,71,42,84,50,62,59,66,61,80,59,78,74,77,87,66,80,74,76,79,84,76,84,78,81,132

Organism: NCBI:txid39694

Secondary structure (DSSP, 8-state):
----TTHHHHHHHHHTSTT---PPEEETSSS-TT-TTHHHH-HHHHHHHHHHHHT--EEEEES-TTHHHHHHHHHHHHTTS-EEEEEE-----HHHHHHHSTTSPPHHHHHHHHHHHHHTT--EEEEEEEEPTTTT-SHHHHHHHHHHHHHTT--EEEEEE----HHHHHHHHHHHHHH-GGGHHHHHHHTTTSSSPPHHHHHHHHHHHHHHHHHTT-B--THHHH---SS-PPPPP------